Protein AF-A0A373TIQ6-F1 (afdb_monomer_lite)

pLDDT: mean 72.38, std 13.71, range [40.59, 93.0]

Radius of gyration: 28.11 Å; chains: 1; bounding box: 50×37×111 Å

Foldseek 3Di:
DPPPPPPVVVVVVVVVVVVVVVVVVVVVVCCVVPPPPPPPDVLLVQLVVPCVLDDPQKDFPDWDADDDPDQVQGATETEMEGNVQPDDLLSLLVSCVVVVVVSDVVVDDVCQQHKYWYWYDGPPGWTWIWIDRHPQEIETETDPPAQPPAELVRNCVSCVSHQYYYYPLRHHYDQVSVVSHNDDPVQLAEDEDQDPDDPVSVVVSCVVRVNYHYDHPVDVVSVVVDDD

Sequence (228 aa):
MKKNIRKRKKWLIPVCIVVVILIMVSGIIRYNNNKPEKEENPYNVFVRQYSEVYEPDWELDNVEIRSETDKQYAGIIVRFQDKTDTWNLDNMAKISYILAPKIRSYMGEEYQLYSLSFMFKGYAGRAFLVTNYDSNKKMISFTQLDGRGITLPRIIEAFPDMTSINTDGSVVMSFDDLKSIEQLESLQDWWCFRETMPENWKEYIWSIFPDCEIRDLSNYWEIEKVPW

Secondary structure (DSSP, 8-state):
----THHHHHHHHHHHHHHHHHHHHHHHHHHHHTS---PPPHHHHHHHT-GGG--TTEEEEEEEEE--SSTTT-EEEEEEEESS----HHHHHHHHHHHHHHHHHHH-GGGTTSEEEEEEE-GGG-EEEEEESSSS-EEEEEES-TT-S-BHHHHHHH-TT--EEE-SS-SB--HHHHTT-SB-GGGTTEEEESS---HHHHHHHHHH-TT-EEEETTSHHHHTTS--

Structure (mmCIF, N/CA/C/O backbone):
data_AF-A0A373TIQ6-F1
#
_entry.id   AF-A0A373TIQ6-F1
#
loop_
_atom_site.group_PDB
_atom_site.id
_atom_site.type_symbol
_atom_site.label_atom_id
_atom_site.label_alt_id
_atom_site.label_comp_id
_atom_site.label_asym_id
_atom_site.label_entity_id
_atom_site.label_seq_id
_atom_site.pdbx_PDB_ins_code
_atom_site.Cartn_x
_atom_site.Cartn_y
_atom_site.Cartn_z
_atom_site.occupancy
_atom_site.B_iso_or_equiv
_atom_site.auth_seq_id
_atom_site.auth_comp_id
_atom_site.auth_asym_id
_atom_site.auth_atom_id
_atom_site.pdbx_PDB_model_num
ATOM 1 N N . MET A 1 1 ? 4.906 -2.242 88.555 1.00 40.59 1 MET A N 1
ATOM 2 C CA . MET A 1 1 ? 3.979 -2.945 87.630 1.00 40.59 1 MET A CA 1
ATOM 3 C C . MET A 1 1 ? 4.594 -3.039 86.233 1.00 40.59 1 MET A C 1
ATOM 5 O O . MET A 1 1 ? 4.756 -2.015 85.582 1.00 40.59 1 MET A O 1
ATOM 9 N N . LYS A 1 2 ? 4.955 -4.243 85.759 1.00 45.78 2 LYS A N 1
ATOM 10 C CA . LYS A 1 2 ? 5.383 -4.471 84.362 1.00 45.78 2 LYS A CA 1
ATOM 11 C C . LYS A 1 2 ? 4.161 -4.322 83.439 1.00 45.78 2 LYS A C 1
ATOM 13 O O . LYS A 1 2 ? 3.265 -5.160 83.472 1.00 45.78 2 LYS A O 1
ATOM 18 N N . LYS A 1 3 ? 4.093 -3.245 82.644 1.00 52.47 3 LYS A N 1
ATOM 19 C CA . LYS A 1 3 ? 3.008 -3.012 81.669 1.00 52.47 3 LYS A CA 1
ATOM 20 C C . LYS A 1 3 ? 3.012 -4.121 80.605 1.00 52.47 3 LYS A C 1
ATOM 22 O O . LYS A 1 3 ? 4.045 -4.423 80.012 1.00 52.47 3 LYS A O 1
ATOM 27 N N . ASN A 1 4 ? 1.840 -4.704 80.357 1.00 52.19 4 ASN A N 1
ATOM 28 C CA . ASN A 1 4 ? 1.562 -5.812 79.433 1.00 52.19 4 ASN A CA 1
ATOM 29 C C . ASN A 1 4 ? 1.729 -5.412 77.942 1.00 52.19 4 ASN A C 1
ATOM 31 O O . ASN A 1 4 ? 0.788 -5.437 77.152 1.00 52.19 4 ASN A O 1
ATOM 35 N N . ILE A 1 5 ? 2.940 -5.029 77.529 1.00 55.00 5 ILE A N 1
ATOM 36 C CA . ILE A 1 5 ? 3.249 -4.544 76.167 1.00 55.00 5 ILE A CA 1
ATOM 37 C C . ILE A 1 5 ? 3.174 -5.676 75.115 1.00 55.00 5 ILE A C 1
ATOM 39 O O . ILE A 1 5 ? 2.996 -5.421 73.924 1.00 55.00 5 ILE A O 1
ATOM 43 N N . ARG A 1 6 ? 3.224 -6.950 75.533 1.00 53.12 6 ARG A N 1
ATOM 44 C CA . ARG A 1 6 ? 3.270 -8.113 74.625 1.00 53.12 6 ARG A CA 1
ATOM 45 C C . ARG A 1 6 ? 1.974 -8.380 73.842 1.00 53.12 6 ARG A C 1
ATOM 47 O O . ARG A 1 6 ? 2.058 -8.928 72.748 1.00 53.12 6 ARG A O 1
ATOM 54 N N . LYS A 1 7 ? 0.790 -7.998 74.349 1.00 51.66 7 LYS A N 1
ATOM 55 C CA . LYS A 1 7 ? -0.497 -8.271 73.666 1.00 51.66 7 LYS A CA 1
ATOM 56 C C . LYS A 1 7 ? -0.806 -7.294 72.520 1.00 51.66 7 LYS A C 1
ATOM 58 O O . LYS A 1 7 ? -1.386 -7.719 71.528 1.00 51.66 7 LYS A O 1
ATOM 63 N N . ARG A 1 8 ? -0.377 -6.024 72.602 1.00 51.81 8 ARG A N 1
ATOM 64 C CA . ARG A 1 8 ? -0.638 -5.009 71.553 1.00 51.81 8 ARG A CA 1
ATOM 65 C C . ARG A 1 8 ? 0.151 -5.248 70.259 1.00 51.81 8 ARG A C 1
ATOM 67 O O .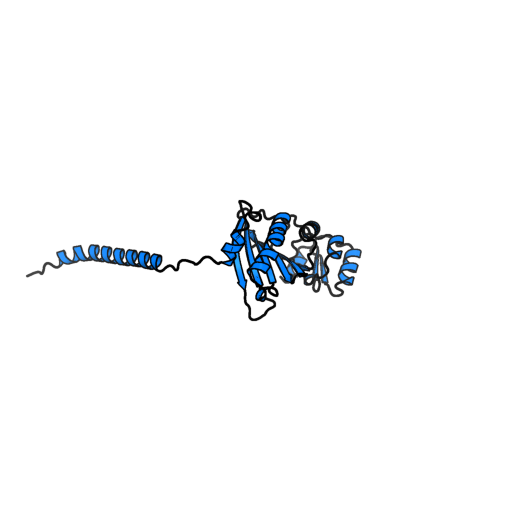 ARG A 1 8 ? -0.391 -5.035 69.183 1.00 51.81 8 ARG A O 1
ATOM 74 N N . LYS A 1 9 ? 1.390 -5.754 70.339 1.00 53.09 9 LYS A N 1
ATOM 75 C CA . LYS A 1 9 ? 2.205 -6.062 69.144 1.00 53.09 9 LYS A CA 1
ATOM 76 C C . LYS A 1 9 ? 1.651 -7.219 68.297 1.00 53.09 9 LYS A C 1
ATOM 78 O O . LYS A 1 9 ? 1.838 -7.201 67.088 1.00 53.09 9 LYS A O 1
ATOM 83 N N . LYS A 1 10 ? 0.945 -8.190 68.900 1.00 56.41 10 LYS A N 1
ATOM 84 C CA . LYS A 1 10 ? 0.390 -9.357 68.179 1.00 56.41 10 LYS A CA 1
ATOM 85 C C . LYS A 1 10 ? -0.710 -8.998 67.174 1.00 56.41 10 LYS A C 1
ATOM 87 O O . LYS A 1 10 ? -0.865 -9.711 66.195 1.00 56.41 10 LYS A O 1
ATOM 92 N N . TRP A 1 11 ? -1.436 -7.904 67.405 1.00 57.09 11 TRP A N 1
ATOM 93 C CA . TRP A 1 11 ? -2.533 -7.462 66.538 1.00 57.09 11 TRP A CA 1
ATOM 94 C C . TRP A 1 11 ? -2.126 -6.370 65.546 1.00 57.09 11 TRP A C 1
ATOM 96 O O . TRP A 1 11 ? -2.810 -6.171 64.552 1.00 57.09 11 TRP A O 1
ATOM 106 N N . LEU A 1 12 ? -0.991 -5.699 65.770 1.00 64.69 12 LEU A N 1
ATOM 107 C CA . LEU A 1 12 ? -0.504 -4.646 64.875 1.00 64.69 12 LEU A CA 1
ATOM 108 C C . LEU A 1 12 ? -0.123 -5.197 63.495 1.00 64.69 12 LEU A C 1
ATOM 110 O O . LEU A 1 12 ? -0.478 -4.615 62.481 1.00 64.69 12 LEU A O 1
ATOM 114 N N . ILE A 1 13 ? 0.556 -6.347 63.470 1.00 69.75 13 ILE A N 1
ATOM 115 C CA . ILE A 1 13 ? 1.003 -7.000 62.233 1.00 69.75 13 ILE A CA 1
ATOM 116 C C . ILE A 1 13 ? -0.190 -7.403 61.342 1.00 69.75 13 ILE A C 1
ATOM 118 O O . ILE A 1 13 ? -0.220 -6.968 60.192 1.00 69.75 13 ILE A O 1
ATOM 122 N N . PRO A 1 14 ? -1.205 -8.152 61.826 1.00 72.69 14 PRO A N 1
ATOM 123 C CA . PRO A 1 14 ? -2.355 -8.503 60.992 1.00 72.69 14 PRO A CA 1
ATOM 124 C C . PRO A 1 14 ? -3.196 -7.286 60.580 1.00 72.69 14 PRO A C 1
ATOM 126 O O . PRO A 1 14 ? -3.676 -7.247 59.453 1.00 72.69 14 PRO A O 1
ATOM 129 N N . VAL A 1 15 ? -3.325 -6.259 61.429 1.00 78.94 15 VAL A N 1
ATOM 130 C CA . VAL A 1 15 ? -4.043 -5.021 61.067 1.00 78.94 15 VAL A CA 1
ATOM 131 C C . VAL A 1 15 ? -3.315 -4.254 59.960 1.00 78.94 15 VAL A C 1
ATOM 133 O O . VAL A 1 15 ? -3.955 -3.816 59.008 1.00 78.94 15 VAL A O 1
ATOM 136 N N . CYS A 1 16 ? -1.986 -4.136 60.024 1.00 78.06 16 CYS A N 1
ATOM 137 C CA . CYS A 1 16 ? -1.203 -3.509 58.958 1.00 78.06 16 CYS A CA 1
ATOM 138 C C . CYS A 1 16 ? -1.337 -4.259 57.625 1.00 78.06 16 CYS A C 1
ATOM 140 O O . CYS A 1 16 ? -1.480 -3.617 56.590 1.00 78.06 16 CYS A O 1
ATOM 142 N N . ILE A 1 17 ? -1.355 -5.596 57.645 1.00 82.06 17 ILE A N 1
ATOM 143 C CA . ILE A 1 17 ? -1.549 -6.407 56.432 1.00 82.06 17 ILE A CA 1
ATOM 144 C C . ILE A 1 17 ? -2.925 -6.132 55.809 1.00 82.06 17 ILE A C 1
ATOM 146 O O . ILE A 1 17 ? -3.014 -5.888 54.609 1.00 82.06 17 ILE A O 1
ATOM 150 N N . VAL A 1 18 ? -3.991 -6.096 56.615 1.00 84.50 18 VAL A N 1
ATOM 151 C CA . VAL A 1 18 ? -5.354 -5.818 56.128 1.00 84.50 18 VAL A CA 1
ATOM 152 C C . VAL A 1 18 ? -5.464 -4.417 55.525 1.00 84.50 18 VAL A C 1
ATOM 154 O O . VAL A 1 18 ? -6.047 -4.253 54.456 1.00 84.50 18 VAL A O 1
ATOM 157 N N . VAL A 1 19 ? -4.870 -3.409 56.168 1.00 82.75 19 VAL A N 1
ATOM 158 C CA . VAL A 1 19 ? -4.874 -2.029 55.656 1.00 82.75 19 VAL A CA 1
ATOM 159 C C . VAL A 1 19 ? -4.134 -1.935 54.321 1.00 82.75 19 VAL A C 1
ATOM 161 O O . VAL A 1 19 ? -4.632 -1.304 53.393 1.00 82.75 19 VAL A O 1
ATOM 164 N N . VAL A 1 20 ? -2.988 -2.605 54.183 1.00 80.94 20 VAL A N 1
ATOM 165 C CA . VAL A 1 20 ? -2.229 -2.633 52.923 1.00 80.94 20 VAL A CA 1
ATOM 166 C C . VAL A 1 20 ? -3.025 -3.313 51.805 1.00 80.94 20 VAL A C 1
ATOM 168 O O . VAL A 1 20 ? -3.068 -2.793 50.690 1.00 80.94 20 VAL A O 1
ATOM 171 N N . ILE A 1 21 ? -3.715 -4.420 52.099 1.00 83.88 21 ILE A N 1
ATOM 172 C CA . ILE A 1 21 ? -4.584 -5.100 51.125 1.00 83.88 21 ILE A CA 1
ATOM 173 C C . ILE A 1 21 ? -5.724 -4.176 50.685 1.00 83.88 21 ILE A C 1
ATOM 175 O O . ILE A 1 21 ? -5.974 -4.048 49.490 1.00 83.88 21 ILE A O 1
ATOM 179 N N . LEU A 1 22 ? -6.379 -3.478 51.616 1.00 84.88 22 LEU A N 1
ATOM 180 C CA . LEU A 1 22 ? -7.456 -2.538 51.287 1.00 84.88 22 LEU A CA 1
ATOM 181 C C . LEU A 1 22 ? -6.968 -1.361 50.429 1.00 84.88 22 LEU A C 1
ATOM 183 O O . LEU A 1 22 ? -7.674 -0.938 49.512 1.00 84.88 22 LEU A O 1
ATOM 187 N N . ILE A 1 23 ? -5.757 -0.851 50.677 1.00 83.88 23 ILE A N 1
ATOM 188 C CA . ILE A 1 23 ? -5.150 0.214 49.862 1.00 83.88 23 ILE A CA 1
ATOM 189 C C . ILE A 1 23 ? -4.840 -0.292 48.447 1.00 83.88 23 ILE A C 1
ATOM 191 O O . ILE A 1 23 ? -5.155 0.392 47.477 1.00 83.88 23 ILE A O 1
ATOM 195 N N . MET A 1 24 ? -4.289 -1.502 48.303 1.00 81.69 24 MET A N 1
ATOM 196 C CA . MET A 1 24 ? -4.042 -2.090 46.981 1.00 81.69 24 MET A CA 1
ATOM 197 C C . MET A 1 24 ? -5.343 -2.348 46.215 1.00 81.69 24 MET A C 1
ATOM 199 O O . MET A 1 24 ? -5.451 -1.972 45.052 1.00 81.69 24 MET A O 1
ATOM 203 N N . VAL A 1 25 ? -6.355 -2.925 46.866 1.00 81.50 25 VAL A N 1
ATOM 204 C CA . VAL A 1 25 ? -7.651 -3.222 46.235 1.00 81.50 25 VAL A CA 1
ATOM 205 C C . VAL A 1 25 ? -8.370 -1.937 45.821 1.00 81.50 25 VAL A C 1
ATOM 207 O O . VAL A 1 25 ? -8.834 -1.837 44.689 1.00 81.50 25 VAL A O 1
ATOM 210 N N . SER A 1 26 ? -8.415 -0.922 46.689 1.00 73.88 26 SER A N 1
ATOM 211 C CA . SER A 1 26 ? -9.005 0.380 46.343 1.00 73.88 26 SER A CA 1
ATOM 212 C C . SER A 1 26 ? -8.222 1.099 45.241 1.00 73.88 26 SER A C 1
ATOM 214 O O . SER A 1 26 ? -8.835 1.705 44.364 1.00 73.88 26 SER A O 1
ATOM 216 N N . GLY A 1 27 ? -6.892 0.973 45.228 1.00 71.12 27 GLY A N 1
ATOM 217 C CA . GLY A 1 27 ? -6.033 1.449 44.146 1.00 71.12 27 GLY A CA 1
ATOM 218 C C . GLY A 1 27 ? -6.352 0.788 42.804 1.00 71.12 27 GLY A C 1
ATOM 219 O O . GLY A 1 27 ? -6.509 1.493 41.812 1.00 71.12 27 GLY A O 1
ATOM 220 N N . ILE A 1 28 ? -6.530 -0.536 42.778 1.00 73.94 28 ILE A N 1
ATOM 221 C CA . ILE A 1 28 ? -6.887 -1.298 41.568 1.00 73.94 28 ILE A CA 1
ATOM 222 C C . ILE A 1 28 ? -8.288 -0.925 41.072 1.00 73.94 28 ILE A C 1
ATOM 224 O O . ILE A 1 28 ? -8.470 -0.673 39.884 1.00 73.94 28 ILE A O 1
ATOM 228 N N . ILE A 1 29 ? -9.274 -0.843 41.970 1.00 74.06 29 ILE A N 1
ATOM 229 C CA . ILE A 1 29 ? -10.647 -0.455 41.611 1.00 74.06 29 ILE A CA 1
ATOM 230 C C . ILE A 1 29 ? -10.661 0.967 41.046 1.00 74.06 29 ILE A C 1
ATOM 232 O O . ILE A 1 29 ? -11.271 1.214 40.011 1.00 74.06 29 ILE A O 1
ATOM 236 N N . ARG A 1 30 ? -9.950 1.901 41.685 1.00 69.75 30 ARG A N 1
ATOM 237 C CA . ARG A 1 30 ? -9.858 3.288 41.220 1.00 69.75 30 ARG A CA 1
ATOM 238 C C . ARG A 1 30 ? -9.105 3.398 39.895 1.00 69.75 30 ARG A C 1
ATOM 240 O O . ARG A 1 30 ? -9.506 4.188 39.053 1.00 69.75 30 ARG A O 1
ATOM 247 N N . TYR A 1 31 ? -8.056 2.602 39.695 1.00 65.31 31 TYR A N 1
ATOM 248 C CA . TYR A 1 31 ? -7.331 2.523 38.426 1.00 65.31 31 TYR A CA 1
ATOM 249 C C . TYR A 1 31 ? -8.223 1.999 37.294 1.00 65.31 31 TYR A C 1
ATOM 251 O O . TYR A 1 31 ? -8.225 2.572 36.211 1.00 65.31 31 TYR A O 1
ATOM 259 N N . ASN A 1 32 ? -9.020 0.961 37.555 1.00 66.56 32 ASN A N 1
ATOM 260 C CA . ASN A 1 32 ? -9.929 0.392 36.562 1.00 66.56 32 ASN A CA 1
ATOM 261 C C . ASN A 1 32 ? -11.122 1.310 36.264 1.00 66.56 32 ASN A C 1
ATOM 263 O O . ASN A 1 32 ? -11.461 1.480 35.100 1.00 66.56 32 ASN A O 1
ATOM 267 N N . ASN A 1 33 ? -11.717 1.940 37.282 1.00 68.12 33 ASN A N 1
ATOM 268 C CA . ASN A 1 33 ? -12.856 2.849 37.106 1.00 68.12 33 ASN A CA 1
ATOM 269 C C . ASN A 1 33 ? -12.463 4.194 36.479 1.00 68.12 33 ASN A C 1
ATOM 271 O O . ASN A 1 33 ? -13.293 4.830 35.843 1.00 68.12 33 ASN A O 1
ATOM 275 N N . ASN A 1 34 ? -11.213 4.632 36.659 1.00 63.47 34 ASN A N 1
ATOM 276 C CA . ASN A 1 34 ? -10.687 5.846 36.030 1.00 63.47 34 ASN A CA 1
ATOM 277 C C . ASN A 1 34 ? -9.946 5.556 34.723 1.00 63.47 34 ASN A C 1
ATOM 279 O O . ASN A 1 34 ? -9.312 6.458 34.172 1.00 63.47 34 ASN A O 1
ATOM 283 N N . LYS A 1 35 ? -9.972 4.310 34.241 1.00 52.72 35 LYS A N 1
ATOM 284 C CA . LYS A 1 35 ? -9.461 4.001 32.916 1.00 52.72 35 LYS A CA 1
ATOM 285 C C . LYS A 1 35 ? -10.434 4.663 31.939 1.00 52.72 35 LYS A C 1
ATOM 287 O O . LYS A 1 35 ? -11.603 4.284 31.954 1.00 52.72 35 LYS A O 1
ATOM 292 N N . PRO A 1 36 ? -10.011 5.672 31.158 1.00 55.34 36 PRO A N 1
ATOM 293 C CA . PRO A 1 36 ? -10.910 6.274 30.188 1.00 55.34 36 PRO A CA 1
ATOM 294 C C . PRO A 1 36 ? -11.416 5.153 29.280 1.00 55.34 36 PRO A C 1
ATOM 296 O O . PRO A 1 36 ? -10.609 4.358 28.781 1.00 55.34 36 PRO A O 1
ATOM 299 N N . GLU A 1 37 ? -12.737 5.051 29.119 1.00 59.28 37 GLU A N 1
ATOM 300 C CA . GLU A 1 37 ? -13.304 4.271 28.025 1.00 59.28 37 GLU A CA 1
ATOM 301 C C . GLU A 1 37 ? -12.639 4.810 26.760 1.00 59.28 37 GLU A C 1
ATOM 303 O O . GLU A 1 37 ? -12.730 6.001 26.460 1.00 59.28 37 GLU A O 1
ATOM 308 N N . LYS A 1 38 ? -11.835 3.975 26.095 1.00 58.88 38 LYS A N 1
ATOM 309 C CA . LYS A 1 38 ? -11.223 4.374 24.833 1.00 58.88 38 LYS A CA 1
ATOM 310 C C . LYS A 1 38 ? -12.366 4.483 23.841 1.00 58.88 38 LYS A C 1
ATOM 312 O O . LYS A 1 38 ? -12.820 3.461 23.336 1.00 58.88 38 LYS A O 1
ATOM 317 N N . GLU A 1 39 ? -12.830 5.707 23.621 1.00 68.25 39 GLU A N 1
ATOM 318 C CA . GLU A 1 39 ? -13.740 6.023 22.534 1.00 68.25 39 GLU A CA 1
ATOM 319 C C . GLU A 1 39 ? -13.108 5.474 21.254 1.00 68.25 39 GLU A C 1
ATOM 321 O O . GLU A 1 39 ? -11.940 5.742 20.943 1.00 68.25 39 GLU A O 1
ATOM 326 N N . GLU A 1 40 ? -13.822 4.557 20.607 1.00 78.19 40 GLU A N 1
ATOM 327 C CA . GLU A 1 40 ? -13.297 3.867 19.442 1.00 78.19 40 GLU A CA 1
ATOM 328 C C . GLU A 1 40 ? -13.097 4.892 18.329 1.00 78.19 40 GLU A C 1
ATOM 330 O O . GLU A 1 40 ? -13.973 5.710 18.057 1.00 78.19 40 GLU A O 1
ATOM 335 N N . ASN A 1 41 ? -11.925 4.862 17.695 1.00 84.44 41 ASN A N 1
ATOM 336 C CA . ASN A 1 41 ? -11.603 5.774 16.609 1.00 84.44 41 ASN A CA 1
ATOM 337 C C . ASN A 1 41 ? -12.698 5.686 15.519 1.00 84.44 41 ASN A C 1
ATOM 339 O O . ASN A 1 41 ?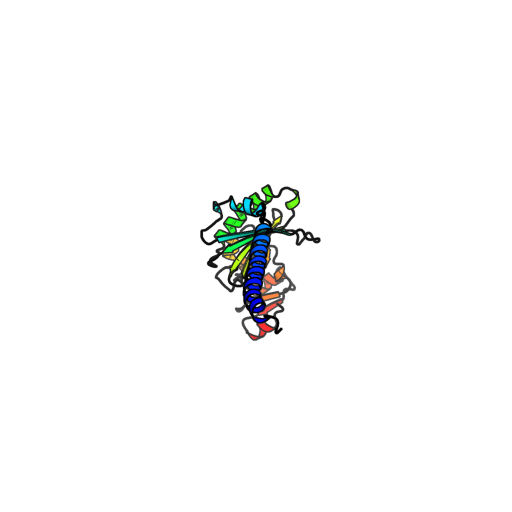 -12.853 4.614 14.923 1.00 84.44 41 ASN A O 1
ATOM 343 N N . PRO A 1 42 ? -13.439 6.774 15.224 1.00 87.12 42 PRO A N 1
ATOM 344 C CA . PRO A 1 42 ? -14.576 6.735 14.303 1.00 87.12 42 PRO A CA 1
ATOM 345 C C . PRO A 1 42 ? -14.171 6.300 12.889 1.00 87.12 42 PRO A C 1
ATOM 347 O O . PRO A 1 42 ? -14.951 5.656 12.189 1.00 87.12 42 PRO A O 1
ATOM 350 N N . TYR A 1 43 ? -12.925 6.559 12.489 1.00 89.12 43 TYR A N 1
ATOM 351 C CA . TYR A 1 43 ? -12.384 6.102 11.213 1.00 89.12 43 TYR A CA 1
ATOM 352 C C . TYR A 1 43 ? -12.169 4.584 11.185 1.00 89.12 43 TYR A C 1
ATOM 354 O O . TYR A 1 43 ? -12.413 3.949 10.158 1.00 89.12 43 TYR A O 1
ATOM 362 N N . ASN A 1 44 ? -11.787 3.979 12.316 1.00 89.56 44 ASN A N 1
ATOM 363 C CA . ASN A 1 44 ? -11.706 2.521 12.435 1.00 89.56 44 ASN A CA 1
ATOM 364 C C . ASN A 1 44 ? -13.099 1.904 12.322 1.00 89.56 44 ASN A C 1
ATOM 366 O O . ASN A 1 44 ? -13.272 0.928 11.594 1.00 89.56 44 ASN A O 1
ATOM 370 N N . VAL A 1 45 ? -14.086 2.496 13.002 1.00 88.69 45 VAL A N 1
ATOM 371 C CA . VAL A 1 45 ? -15.486 2.056 12.936 1.00 88.69 45 VAL A CA 1
ATOM 372 C C . VAL A 1 45 ? -15.993 2.109 11.498 1.00 88.69 45 VAL A C 1
ATOM 374 O O . VAL A 1 45 ? -16.567 1.132 11.027 1.00 88.69 45 VAL A O 1
ATOM 377 N N . PHE A 1 46 ? -15.739 3.205 10.778 1.00 91.81 46 PHE A N 1
ATOM 378 C CA . PHE A 1 46 ? -16.140 3.355 9.380 1.00 91.81 46 PHE A CA 1
ATOM 379 C C . PHE A 1 46 ? -15.513 2.290 8.471 1.00 91.81 46 PHE A C 1
ATOM 381 O O . PHE A 1 46 ? -16.228 1.616 7.733 1.00 91.81 46 PHE A O 1
ATOM 388 N N . VAL A 1 47 ? -14.192 2.089 8.534 1.00 89.50 47 VAL A N 1
ATOM 389 C CA . VAL A 1 47 ? -13.514 1.113 7.662 1.00 89.50 47 VAL A CA 1
ATOM 390 C C . VAL A 1 47 ? -13.974 -0.323 7.952 1.00 89.50 47 VAL A C 1
ATOM 392 O O . VAL A 1 47 ? -14.171 -1.098 7.016 1.00 89.50 47 VAL A O 1
ATOM 395 N N . ARG A 1 48 ? -14.251 -0.659 9.220 1.00 88.69 48 ARG A N 1
ATOM 396 C CA . ARG A 1 48 ? -14.755 -1.982 9.641 1.00 88.69 48 ARG A CA 1
ATOM 397 C C . ARG A 1 48 ? -16.128 -2.347 9.077 1.00 88.69 48 ARG A C 1
ATOM 399 O O . ARG A 1 48 ? -16.471 -3.525 9.065 1.00 88.69 48 ARG A O 1
ATOM 406 N N . GLN A 1 49 ? -16.906 -1.381 8.585 1.00 88.50 49 GLN A N 1
ATOM 407 C CA . GLN A 1 49 ? -18.216 -1.653 7.980 1.00 88.50 49 GLN A CA 1
ATOM 408 C C . GLN A 1 49 ? -18.109 -2.415 6.650 1.00 88.50 49 GLN A C 1
ATOM 410 O O . GLN A 1 49 ? -19.071 -3.057 6.231 1.00 88.50 49 GLN A O 1
ATOM 415 N N . TYR A 1 50 ? -16.950 -2.382 5.988 1.00 87.25 50 TYR A N 1
ATOM 416 C CA . TYR A 1 50 ? -16.752 -2.992 4.675 1.00 87.25 50 TYR A CA 1
ATOM 417 C C . TYR A 1 50 ? -16.252 -4.434 4.786 1.00 87.25 50 TYR A C 1
ATOM 419 O O . TYR A 1 50 ? -15.108 -4.733 4.465 1.00 87.25 50 TYR A O 1
ATOM 427 N N . SER A 1 51 ? -17.123 -5.352 5.213 1.00 76.06 51 SER A N 1
ATOM 428 C CA . SER A 1 51 ? -16.790 -6.778 5.395 1.00 76.06 51 SER A CA 1
ATOM 429 C C . SER A 1 51 ? -16.190 -7.454 4.151 1.00 76.06 51 SER A C 1
ATOM 431 O O . SER A 1 51 ? -15.390 -8.371 4.284 1.00 76.06 51 SER A O 1
ATOM 433 N N . GLU A 1 52 ? -16.512 -6.968 2.948 1.00 78.81 52 GLU A N 1
ATOM 434 C CA . GLU A 1 52 ? -16.008 -7.466 1.657 1.00 78.81 52 GLU A CA 1
ATOM 435 C C . GLU A 1 52 ? -14.481 -7.375 1.473 1.00 78.81 52 GLU A C 1
ATOM 437 O O . GLU A 1 52 ? -13.930 -8.015 0.567 1.00 78.81 52 GLU A O 1
ATOM 442 N N . VAL A 1 53 ? -13.810 -6.574 2.309 1.00 79.19 53 VAL A N 1
ATOM 443 C CA . VAL A 1 53 ? -12.354 -6.386 2.286 1.00 79.19 53 VAL A CA 1
ATOM 444 C C . VAL A 1 53 ? -11.608 -7.234 3.322 1.00 79.19 53 VAL A C 1
ATOM 446 O O . VAL A 1 53 ? -10.380 -7.244 3.306 1.00 79.19 53 VAL A O 1
ATOM 449 N N . TYR A 1 54 ? -12.314 -7.936 4.214 1.00 74.06 54 TYR A N 1
ATOM 450 C CA . TYR A 1 54 ? -11.701 -8.703 5.300 1.00 74.06 54 TYR A CA 1
ATOM 451 C C . TYR A 1 54 ? -11.639 -10.195 4.972 1.00 74.06 54 TYR A C 1
ATOM 453 O O . TYR A 1 54 ? -12.665 -10.829 4.736 1.00 74.06 54 TYR A O 1
ATOM 461 N N . GLU A 1 55 ? -10.432 -10.753 5.028 1.00 72.06 55 GLU A N 1
ATOM 462 C CA . GLU A 1 55 ? -10.202 -12.198 5.104 1.00 72.06 55 GLU A CA 1
ATOM 463 C C . GLU A 1 55 ? -10.058 -12.634 6.578 1.00 72.06 55 GLU A C 1
ATOM 465 O O . GLU A 1 55 ? -9.728 -11.799 7.427 1.00 72.06 55 GLU A O 1
ATOM 470 N N . PRO A 1 56 ? -10.286 -13.921 6.913 1.00 71.12 56 PRO A N 1
ATOM 471 C CA . PRO A 1 56 ? -10.314 -14.406 8.299 1.00 71.12 56 PRO A CA 1
ATOM 472 C C . PRO A 1 56 ? -9.071 -14.083 9.141 1.00 71.12 56 PRO A C 1
ATOM 474 O O . PRO A 1 56 ? -9.188 -13.874 10.349 1.00 71.12 56 PRO A O 1
ATOM 477 N N . ASP A 1 57 ? -7.897 -14.028 8.512 1.00 75.88 57 ASP A N 1
ATOM 478 C CA . ASP A 1 57 ? -6.608 -13.868 9.197 1.00 75.88 57 ASP A CA 1
ATOM 479 C C . ASP A 1 57 ? -6.127 -12.410 9.275 1.00 75.88 57 ASP A C 1
ATOM 481 O O . ASP A 1 57 ? -5.057 -12.124 9.826 1.00 75.88 57 ASP A O 1
ATOM 485 N N . TRP A 1 58 ? -6.922 -11.464 8.766 1.00 79.69 58 TRP A N 1
ATOM 486 C CA . TRP A 1 58 ? -6.555 -10.052 8.716 1.00 79.69 58 TRP A CA 1
ATOM 487 C C . TRP A 1 58 ? -7.293 -9.207 9.737 1.00 79.69 58 TRP A C 1
ATOM 489 O O . TRP A 1 58 ? -8.458 -9.426 10.068 1.00 79.69 58 TRP A O 1
ATOM 499 N N . GLU A 1 59 ? -6.615 -8.159 10.190 1.00 85.50 59 GLU A N 1
ATOM 500 C CA . GLU A 1 59 ? -7.156 -7.220 11.158 1.00 85.50 59 GLU A CA 1
ATOM 501 C C . GLU A 1 59 ? -6.844 -5.777 10.757 1.00 85.50 59 GLU A C 1
ATOM 503 O O . GLU A 1 59 ? -5.716 -5.438 10.389 1.00 85.50 59 GLU A O 1
ATOM 508 N N . LEU A 1 60 ? -7.856 -4.906 10.852 1.00 88.38 60 LEU A N 1
ATOM 509 C CA . LEU A 1 60 ? -7.636 -3.463 10.826 1.00 88.38 60 LEU A CA 1
ATOM 510 C C . LEU A 1 60 ? -7.074 -3.034 12.183 1.00 88.38 60 LEU A C 1
ATOM 512 O O . LEU A 1 60 ? -7.809 -2.995 13.175 1.00 88.38 60 LEU A O 1
ATOM 516 N N . ASP A 1 61 ? -5.795 -2.672 12.177 1.00 87.44 61 ASP A N 1
ATOM 517 C CA . ASP A 1 61 ? -5.049 -2.184 13.336 1.00 87.44 61 ASP A CA 1
ATOM 518 C C . ASP A 1 61 ? -5.477 -0.750 13.675 1.00 87.44 61 ASP A C 1
ATOM 520 O O . ASP A 1 61 ? -6.004 -0.481 14.756 1.00 87.44 61 ASP A O 1
ATOM 524 N N . ASN A 1 62 ? -5.321 0.181 12.725 1.00 88.19 62 ASN A N 1
ATOM 525 C CA . ASN A 1 62 ? -5.681 1.581 12.945 1.00 88.19 62 ASN A CA 1
ATOM 526 C C . ASN A 1 62 ? -5.829 2.393 11.650 1.00 88.19 62 ASN A C 1
ATOM 528 O O . ASN A 1 62 ? -5.114 2.156 10.680 1.00 88.19 62 ASN A O 1
ATOM 532 N N . VAL A 1 63 ? -6.673 3.422 11.686 1.00 89.19 63 VAL A N 1
ATOM 533 C CA . VAL A 1 63 ? -6.764 4.511 10.713 1.00 89.19 63 VAL A CA 1
ATOM 534 C C . VAL A 1 63 ? -6.301 5.796 11.393 1.00 89.19 63 VAL A C 1
ATOM 536 O O . VAL A 1 63 ? -6.936 6.296 12.315 1.00 89.19 63 VAL A O 1
ATOM 539 N N . GLU A 1 64 ? -5.167 6.328 10.969 1.00 87.81 64 GLU A N 1
ATOM 540 C CA . GLU A 1 64 ? -4.514 7.481 11.588 1.00 87.81 64 GLU A CA 1
ATOM 541 C C . GLU A 1 64 ? -4.538 8.670 10.630 1.00 87.81 64 GLU A C 1
ATOM 543 O O . GLU A 1 64 ? -4.176 8.519 9.467 1.00 87.81 64 GLU A O 1
ATOM 548 N N . ILE A 1 65 ? -4.914 9.853 11.116 1.00 85.38 65 ILE A N 1
ATOM 549 C CA . ILE A 1 65 ? -4.682 11.108 10.397 1.00 85.38 65 ILE A CA 1
ATOM 550 C C . ILE A 1 65 ? -3.422 11.729 10.982 1.00 85.38 65 ILE A C 1
ATOM 552 O O . ILE A 1 65 ? -3.387 12.103 12.154 1.00 85.38 65 ILE A O 1
ATOM 556 N N . ARG A 1 66 ? -2.383 11.837 10.162 1.00 77.88 66 ARG A N 1
ATOM 557 C CA . ARG A 1 66 ? -1.166 12.571 10.485 1.00 77.88 66 ARG A CA 1
ATOM 558 C C . ARG A 1 66 ? -1.288 13.962 9.903 1.00 77.88 66 ARG A C 1
ATOM 560 O O . ARG A 1 66 ? -1.127 14.153 8.705 1.00 77.88 66 ARG A O 1
ATOM 567 N N . SER A 1 67 ? -1.619 14.925 10.751 1.00 63.66 67 SER A N 1
ATOM 568 C CA . SER A 1 67 ? -1.478 16.339 10.425 1.00 63.66 67 SER A CA 1
ATOM 569 C C . SER A 1 67 ? -0.066 16.770 10.818 1.00 63.66 67 SER A C 1
ATOM 571 O O . SER A 1 67 ? 0.209 16.954 12.005 1.00 63.66 67 SER A O 1
ATOM 573 N N . GLU A 1 68 ? 0.836 16.899 9.850 1.00 60.44 68 GLU A N 1
ATOM 574 C CA . GLU A 1 68 ? 2.153 17.497 10.083 1.00 60.44 68 GLU A CA 1
ATOM 575 C C . GLU A 1 68 ? 2.183 18.961 9.630 1.00 60.44 68 GLU A C 1
ATOM 577 O O . GLU A 1 68 ? 1.401 19.390 8.781 1.00 60.44 68 GLU A O 1
ATOM 582 N N . THR A 1 69 ? 3.100 19.743 10.207 1.00 47.72 69 THR A N 1
ATOM 583 C CA . THR A 1 69 ? 3.406 21.118 9.769 1.00 47.72 69 THR A CA 1
ATOM 584 C C . THR A 1 69 ? 3.879 21.182 8.319 1.00 47.72 69 THR A C 1
ATOM 586 O O . THR A 1 69 ? 3.754 22.227 7.683 1.00 47.72 69 THR A O 1
ATOM 589 N N . ASP A 1 70 ? 4.394 20.071 7.797 1.00 47.09 70 ASP A N 1
ATOM 590 C CA . ASP A 1 70 ? 4.777 19.909 6.405 1.00 47.09 70 ASP A CA 1
ATOM 591 C C . ASP A 1 70 ? 3.736 19.044 5.676 1.00 47.09 70 ASP A C 1
ATOM 593 O O . ASP A 1 70 ? 3.542 17.862 5.972 1.00 47.09 70 ASP A O 1
ATOM 597 N N . LYS A 1 71 ? 3.031 19.659 4.720 1.00 49.28 71 LYS A N 1
ATOM 598 C CA . LYS A 1 71 ? 1.916 19.033 3.996 1.00 49.28 71 LYS A CA 1
ATOM 599 C C . LYS A 1 71 ? 2.343 17.807 3.187 1.00 49.28 71 LYS A C 1
ATOM 601 O O . LYS A 1 71 ? 1.487 16.973 2.919 1.00 49.28 71 LYS A O 1
ATOM 606 N N . GLN A 1 72 ? 3.626 17.671 2.833 1.00 44.81 72 GLN A N 1
ATOM 607 C CA . GLN A 1 72 ? 4.116 16.492 2.106 1.00 44.81 72 GLN A CA 1
ATOM 608 C C . GLN A 1 72 ? 4.102 15.212 2.961 1.00 44.81 72 GLN A C 1
ATOM 610 O O . GLN A 1 72 ? 4.024 14.114 2.416 1.00 44.81 72 GLN A O 1
ATOM 615 N N . TYR A 1 73 ? 4.114 15.353 4.293 1.00 52.50 73 TYR A N 1
ATOM 616 C CA . TYR A 1 73 ? 4.005 14.248 5.256 1.00 52.50 73 TYR A CA 1
ATOM 617 C C . TYR A 1 73 ? 2.617 14.156 5.900 1.00 52.50 73 TYR A C 1
ATOM 619 O O . TYR A 1 73 ? 2.344 13.228 6.666 1.00 52.50 73 TYR A O 1
ATOM 627 N N . ALA A 1 74 ? 1.720 15.095 5.576 1.00 71.38 74 ALA A N 1
ATOM 628 C CA . ALA A 1 74 ? 0.337 15.022 6.004 1.00 71.38 74 ALA A CA 1
ATOM 629 C C . ALA A 1 74 ? -0.392 13.910 5.235 1.00 71.38 74 ALA A C 1
ATOM 631 O O . ALA A 1 74 ? -0.373 13.842 4.000 1.00 71.38 74 ALA A O 1
ATOM 632 N N . GLY A 1 75 ? -1.032 13.007 5.971 1.00 85.38 75 GLY A N 1
ATOM 633 C CA . GLY A 1 75 ? -1.573 11.803 5.364 1.00 85.38 75 GLY A CA 1
ATOM 634 C C . GLY A 1 75 ? -2.532 11.033 6.246 1.00 85.38 75 GLY A C 1
ATOM 635 O O . GLY A 1 75 ? -2.483 11.083 7.474 1.00 85.38 75 GLY A O 1
ATOM 636 N N . ILE A 1 76 ? -3.411 10.295 5.591 1.00 89.00 76 ILE A N 1
ATOM 637 C CA . ILE A 1 76 ? -4.268 9.289 6.192 1.00 89.00 76 ILE A CA 1
ATOM 638 C C . ILE A 1 76 ? -3.548 7.953 6.035 1.00 89.00 76 ILE A C 1
ATOM 640 O O . ILE A 1 76 ? -3.232 7.545 4.920 1.00 89.00 76 ILE A O 1
ATOM 644 N N . ILE A 1 77 ? -3.305 7.251 7.138 1.00 90.38 77 ILE A N 1
ATOM 645 C CA . ILE A 1 77 ? -2.681 5.928 7.131 1.00 90.38 77 ILE A CA 1
ATOM 646 C C . ILE A 1 77 ? -3.693 4.899 7.611 1.00 90.38 77 ILE A C 1
ATOM 648 O O . ILE A 1 77 ? -4.106 4.919 8.767 1.00 90.38 77 ILE A O 1
ATOM 652 N N . VAL A 1 78 ? -4.037 3.959 6.740 1.00 92.62 78 VAL A N 1
ATOM 653 C CA . VAL A 1 78 ? -4.867 2.794 7.045 1.00 92.62 78 VAL A CA 1
ATOM 654 C C . VAL A 1 78 ? -3.941 1.599 7.235 1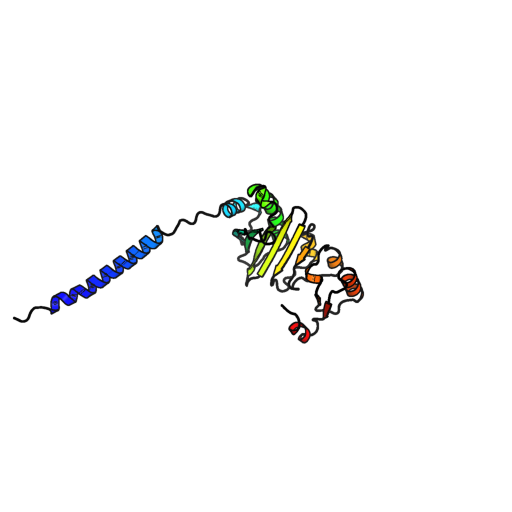.00 92.62 78 VAL A C 1
ATOM 656 O O . VAL A 1 78 ? -3.280 1.168 6.293 1.00 92.62 78 VAL A O 1
ATOM 659 N N . ARG A 1 79 ? -3.855 1.070 8.455 1.00 91.12 79 ARG A N 1
ATOM 660 C CA . ARG A 1 79 ? -2.964 -0.041 8.803 1.00 91.12 79 ARG A CA 1
ATOM 661 C C . ARG A 1 79 ? -3.725 -1.349 8.920 1.00 91.12 79 ARG A C 1
ATOM 663 O O . ARG A 1 79 ? -4.634 -1.468 9.740 1.00 91.12 79 ARG A O 1
ATOM 670 N N . PHE A 1 80 ? -3.270 -2.338 8.165 1.00 90.62 80 PHE A N 1
ATOM 671 C CA . PHE A 1 80 ? -3.696 -3.724 8.269 1.00 90.62 80 PHE A CA 1
ATOM 672 C C . PHE A 1 80 ? -2.562 -4.590 8.807 1.00 90.62 80 PHE A C 1
ATOM 674 O O . PHE A 1 80 ? -1.388 -4.350 8.516 1.00 90.62 80 PHE A O 1
ATOM 681 N N . GLN A 1 81 ? -2.925 -5.612 9.574 1.00 87.62 81 GLN A N 1
ATOM 682 C CA . GLN A 1 81 ? -2.022 -6.665 10.023 1.00 87.62 81 GLN A CA 1
ATOM 683 C C . GLN A 1 81 ? -2.560 -8.018 9.569 1.00 87.62 81 GLN A C 1
ATOM 685 O O . GLN A 1 81 ? -3.759 -8.275 9.677 1.00 87.62 81 GLN A O 1
ATOM 690 N N . ASP A 1 82 ? -1.665 -8.870 9.078 1.00 79.69 82 ASP A N 1
ATOM 691 C CA . ASP A 1 82 ? -1.957 -10.273 8.799 1.00 79.69 82 ASP A CA 1
ATOM 692 C C . ASP A 1 82 ? -1.279 -11.138 9.865 1.00 79.69 82 ASP A C 1
ATOM 694 O O . ASP A 1 82 ? -0.061 -11.070 10.058 1.00 79.69 82 ASP A O 1
ATOM 698 N N . LYS A 1 83 ? -2.074 -11.946 10.570 1.00 71.88 83 LYS A N 1
ATOM 699 C CA . LYS A 1 83 ? -1.601 -12.814 11.657 1.00 71.88 83 LYS A CA 1
ATOM 700 C C . LYS A 1 83 ? -0.777 -13.996 11.148 1.00 71.88 83 LYS A C 1
ATOM 702 O O . LYS A 1 83 ? -0.020 -14.571 11.930 1.00 71.88 83 LYS A O 1
ATOM 707 N N . THR A 1 84 ? -0.900 -14.342 9.868 1.00 74.56 84 THR A N 1
ATOM 708 C CA . THR A 1 84 ? -0.204 -15.469 9.235 1.00 74.56 84 THR A CA 1
ATOM 709 C C . THR A 1 84 ? 0.889 -15.039 8.258 1.00 74.56 84 THR A C 1
ATOM 711 O O . THR A 1 84 ? 1.601 -15.900 7.747 1.00 74.56 84 THR A O 1
ATOM 714 N N . ASP A 1 85 ? 1.089 -13.731 8.047 1.00 71.62 85 ASP A N 1
ATOM 715 C CA . ASP A 1 85 ? 2.121 -13.176 7.151 1.00 71.62 85 ASP A CA 1
ATOM 716 C C . ASP A 1 85 ? 2.009 -13.708 5.700 1.00 71.62 85 ASP A C 1
ATOM 718 O O . ASP A 1 85 ? 3.002 -13.974 5.020 1.00 71.62 85 ASP A O 1
ATOM 722 N N . THR A 1 86 ? 0.768 -13.883 5.244 1.00 75.06 86 THR A N 1
ATOM 723 C CA . THR A 1 86 ? 0.320 -14.483 3.971 1.00 75.06 86 THR A CA 1
ATOM 724 C C . THR A 1 86 ? -0.212 -13.474 2.951 1.00 75.06 86 THR A C 1
ATOM 726 O O . THR A 1 86 ? -0.747 -13.851 1.908 1.00 75.06 86 THR A O 1
ATOM 729 N N . TRP A 1 87 ? -0.053 -12.190 3.245 1.00 81.50 87 TRP A N 1
ATOM 730 C CA . TRP A 1 87 ? -0.252 -11.063 2.348 1.00 81.50 87 TRP A CA 1
ATOM 731 C C . TRP A 1 87 ? 0.076 -11.376 0.875 1.00 81.50 87 TRP A C 1
ATOM 733 O O . TRP A 1 87 ? 1.207 -11.723 0.533 1.00 81.50 87 TRP A O 1
ATOM 743 N N . ASN A 1 88 ? -0.914 -11.206 -0.007 1.00 82.62 88 ASN A N 1
ATOM 744 C CA . ASN A 1 88 ? -0.742 -11.298 -1.457 1.00 82.62 88 ASN A CA 1
ATOM 745 C C . ASN A 1 88 ? -1.200 -10.005 -2.151 1.00 82.62 88 ASN A C 1
ATOM 747 O O . ASN A 1 88 ? -2.013 -9.254 -1.609 1.00 82.62 88 ASN A O 1
ATOM 751 N N . LEU A 1 89 ? -0.650 -9.751 -3.341 1.00 84.06 89 LEU A N 1
ATOM 752 C CA . LEU A 1 89 ? -0.854 -8.502 -4.081 1.00 84.06 89 LEU A CA 1
ATOM 753 C C . LEU A 1 89 ? -2.314 -8.270 -4.471 1.00 84.06 89 LEU A C 1
ATOM 755 O O . LEU A 1 89 ? -2.806 -7.163 -4.282 1.00 84.06 89 LEU A O 1
ATOM 759 N N . ASP A 1 90 ? -3.011 -9.299 -4.952 1.00 86.56 90 ASP A N 1
ATOM 760 C CA . ASP A 1 90 ? -4.398 -9.182 -5.424 1.00 86.56 90 ASP A CA 1
ATOM 761 C C . ASP A 1 90 ? -5.325 -8.710 -4.303 1.00 86.56 90 ASP A C 1
ATOM 763 O O . ASP A 1 90 ? -6.184 -7.848 -4.482 1.00 86.56 90 ASP A O 1
ATOM 767 N N . ASN A 1 91 ? -5.095 -9.235 -3.105 1.00 86.81 91 ASN A N 1
ATOM 768 C CA . ASN A 1 91 ? -5.828 -8.875 -1.912 1.00 86.81 91 ASN A CA 1
ATOM 769 C C . ASN A 1 91 ? -5.522 -7.450 -1.444 1.00 86.81 91 ASN A C 1
ATOM 771 O O . ASN A 1 91 ? -6.447 -6.686 -1.163 1.00 86.81 91 ASN A O 1
ATOM 775 N N . MET A 1 92 ? -4.245 -7.061 -1.404 1.00 88.38 92 MET A N 1
ATOM 776 C CA . MET A 1 92 ? -3.857 -5.683 -1.083 1.00 88.38 92 MET A CA 1
ATOM 777 C C . MET A 1 92 ? -4.447 -4.686 -2.081 1.00 88.38 92 MET A C 1
ATOM 779 O O . MET A 1 92 ? -4.990 -3.651 -1.685 1.00 88.38 92 MET A O 1
ATOM 783 N N . ALA A 1 93 ? -4.381 -5.017 -3.371 1.00 89.81 93 ALA A N 1
ATOM 784 C CA . ALA A 1 93 ? -4.961 -4.232 -4.445 1.00 89.81 93 ALA A CA 1
ATOM 785 C C . ALA A 1 93 ? -6.470 -4.096 -4.245 1.00 89.81 93 ALA A C 1
ATOM 787 O O . ALA A 1 93 ? -6.958 -2.974 -4.108 1.00 89.81 93 ALA A O 1
ATOM 788 N N . LYS A 1 94 ? -7.195 -5.212 -4.103 1.00 90.75 94 LYS A N 1
ATOM 789 C CA . LYS A 1 94 ? -8.641 -5.231 -3.835 1.00 90.75 94 LYS A CA 1
ATOM 790 C C . LYS A 1 94 ? -9.014 -4.334 -2.651 1.00 90.75 94 LYS A C 1
ATOM 792 O O . LYS A 1 94 ? -9.908 -3.501 -2.788 1.00 90.75 94 LYS A O 1
ATOM 797 N N . ILE A 1 95 ? -8.324 -4.463 -1.514 1.00 91.25 95 ILE A N 1
ATOM 798 C CA . ILE A 1 95 ? -8.563 -3.622 -0.330 1.00 91.25 95 ILE A CA 1
ATOM 799 C C . ILE A 1 95 ? -8.381 -2.146 -0.680 1.00 91.25 95 ILE A C 1
ATOM 801 O O . ILE A 1 95 ? -9.271 -1.335 -0.422 1.00 91.25 95 ILE A O 1
ATOM 805 N N . SER A 1 96 ? -7.233 -1.796 -1.263 1.00 91.56 96 SER A N 1
ATOM 806 C CA . SER A 1 96 ? -6.889 -0.404 -1.548 1.00 91.56 96 SER A CA 1
ATOM 807 C C . SER A 1 96 ? -7.871 0.244 -2.530 1.00 91.56 96 SER A C 1
ATOM 809 O O . SER A 1 96 ? -8.354 1.341 -2.257 1.00 91.56 96 SER A O 1
ATOM 811 N N . TYR A 1 97 ? -8.260 -0.448 -3.607 1.00 91.69 97 TYR A N 1
ATOM 812 C CA . TYR A 1 97 ? -9.218 0.063 -4.591 1.00 91.69 97 TYR A CA 1
ATOM 813 C C . TYR A 1 97 ? -10.626 0.223 -4.030 1.00 91.69 97 TYR A C 1
ATOM 815 O O . TYR A 1 97 ? -11.310 1.187 -4.367 1.00 91.69 97 TYR A O 1
ATOM 823 N N . ILE A 1 98 ? -11.070 -0.696 -3.171 1.00 92.12 98 ILE A N 1
ATOM 824 C CA . ILE A 1 98 ? -12.399 -0.605 -2.562 1.00 92.12 98 ILE A CA 1
ATOM 825 C C . ILE A 1 98 ? -12.435 0.528 -1.536 1.00 92.12 98 ILE A C 1
ATOM 827 O O . ILE A 1 98 ? -13.371 1.329 -1.525 1.00 92.12 98 ILE A O 1
ATOM 831 N N . LEU A 1 99 ? -11.437 0.598 -0.653 1.00 93.00 99 LEU A N 1
ATOM 832 C CA . LEU A 1 99 ? -11.465 1.514 0.483 1.00 93.00 99 LEU A CA 1
ATOM 833 C C . LEU A 1 99 ? -11.059 2.939 0.125 1.00 93.00 99 LEU A C 1
ATOM 835 O O . LEU A 1 99 ? -11.605 3.863 0.725 1.00 93.00 99 LEU A O 1
ATOM 839 N N . ALA A 1 100 ? -10.145 3.148 -0.827 1.00 91.81 100 ALA A N 1
ATOM 840 C CA . ALA A 1 100 ? -9.660 4.484 -1.171 1.00 91.81 100 ALA A CA 1
ATOM 841 C C . ALA A 1 100 ? -10.790 5.491 -1.464 1.00 91.81 100 ALA A C 1
ATOM 843 O O . ALA A 1 100 ? -10.873 6.497 -0.751 1.00 91.81 100 ALA A O 1
ATOM 844 N N . PRO A 1 101 ? -11.710 5.242 -2.419 1.00 90.38 101 PRO A N 1
ATOM 845 C CA . PRO A 1 101 ? -12.786 6.188 -2.714 1.00 90.38 101 PRO A CA 1
ATOM 846 C C . PRO A 1 101 ? -13.759 6.356 -1.539 1.00 90.38 101 PRO A C 1
ATOM 848 O O . PRO A 1 101 ? -14.243 7.459 -1.288 1.00 90.38 101 PRO A O 1
ATOM 851 N N . LYS A 1 102 ? -14.016 5.290 -0.773 1.00 92.94 102 LYS A N 1
ATOM 852 C CA . LYS A 1 102 ? -14.935 5.313 0.376 1.00 92.94 102 LYS A CA 1
ATOM 853 C C . LYS A 1 102 ? -14.393 6.170 1.517 1.00 92.94 102 LYS A C 1
ATOM 855 O O . LYS A 1 102 ? -15.116 6.996 2.065 1.00 92.94 102 LYS A O 1
ATOM 860 N N . ILE A 1 103 ? -13.111 6.009 1.844 1.00 91.44 103 ILE A N 1
ATOM 861 C CA . ILE A 1 103 ? -12.428 6.807 2.866 1.00 91.44 103 ILE A CA 1
ATOM 862 C C . ILE A 1 103 ? -12.363 8.269 2.430 1.00 91.44 103 ILE A C 1
ATOM 864 O O . ILE A 1 103 ? -12.715 9.142 3.218 1.00 91.44 103 ILE A O 1
ATOM 868 N N . ARG A 1 104 ? -11.998 8.547 1.171 1.00 89.06 104 ARG A N 1
ATOM 869 C CA . ARG A 1 104 ? -12.005 9.914 0.622 1.00 89.06 104 ARG A CA 1
ATOM 870 C C . ARG A 1 104 ? -13.380 10.568 0.742 1.00 89.06 104 ARG A C 1
ATOM 872 O O . ARG A 1 104 ? -13.474 11.714 1.170 1.00 89.06 104 ARG A O 1
ATOM 879 N N . SER A 1 105 ? -14.440 9.833 0.408 1.00 90.31 105 SER A N 1
ATOM 880 C CA . SER A 1 105 ? -15.813 10.329 0.518 1.00 90.31 105 SER A CA 1
ATOM 881 C C . SER A 1 105 ? -16.233 10.599 1.964 1.00 90.31 105 SER A C 1
ATOM 883 O O . SER A 1 105 ? -16.979 11.544 2.196 1.00 90.31 105 SER A O 1
ATOM 885 N N . TYR A 1 106 ? -15.798 9.776 2.920 1.00 92.00 106 TYR A N 1
ATOM 886 C CA . TYR A 1 106 ? -16.166 9.916 4.331 1.00 92.00 106 TYR A CA 1
ATOM 887 C C . TYR A 1 106 ? -15.419 11.049 5.037 1.00 92.00 106 TYR A C 1
ATOM 889 O O . TYR A 1 106 ? -16.012 11.773 5.829 1.00 92.00 106 TYR A O 1
ATOM 897 N N . MET A 1 107 ? -14.129 11.209 4.737 1.00 86.50 107 MET A N 1
ATOM 898 C CA . MET A 1 107 ? -13.273 12.220 5.367 1.00 86.50 107 MET A CA 1
ATOM 899 C C . MET A 1 107 ? -13.664 13.646 4.955 1.00 86.50 107 MET A C 1
ATOM 901 O O . MET A 1 107 ? -13.564 14.567 5.760 1.00 86.50 107 MET A O 1
ATOM 905 N N . GLY A 1 108 ? -14.142 13.833 3.721 1.00 86.25 108 GLY A N 1
ATOM 906 C CA . GLY A 1 108 ? -14.586 15.130 3.207 1.00 86.25 108 GLY A CA 1
ATOM 907 C C . GLY A 1 108 ? -13.513 15.896 2.426 1.00 86.25 108 GLY A C 1
ATOM 908 O O . GLY A 1 108 ? -12.378 15.444 2.262 1.00 86.25 108 GLY A O 1
ATOM 909 N N . GLU A 1 109 ? -13.901 17.056 1.888 1.00 85.38 109 GLU A N 1
ATOM 910 C CA . GLU A 1 109 ? -13.097 17.833 0.928 1.00 85.38 109 GLU A CA 1
ATOM 911 C C . GLU A 1 109 ? -11.740 18.290 1.480 1.00 85.38 109 GLU A C 1
ATOM 913 O O . GLU A 1 109 ? -10.748 18.279 0.752 1.00 85.38 109 GLU A O 1
ATOM 918 N N . GLU A 1 110 ? -11.672 18.624 2.772 1.00 84.00 110 GLU A N 1
ATOM 919 C CA . GLU A 1 110 ? -10.448 19.100 3.434 1.00 84.00 110 GLU A CA 1
ATOM 920 C C . GLU A 1 110 ? -9.278 18.112 3.299 1.00 84.00 110 GLU A C 1
ATOM 922 O O . GLU A 1 110 ? -8.121 18.516 3.173 1.00 84.00 110 GLU A O 1
ATOM 927 N N . TYR A 1 111 ? -9.580 16.813 3.258 1.00 83.00 111 TYR A N 1
ATOM 928 C CA . TYR A 1 111 ? -8.578 15.754 3.222 1.00 83.00 111 TYR A CA 1
ATOM 929 C C . TYR A 1 111 ? -8.312 15.213 1.818 1.00 83.00 111 TYR A C 1
ATOM 931 O O . TYR A 1 111 ? -7.561 14.253 1.679 1.00 83.00 111 TYR A O 1
ATOM 939 N N . GLN A 1 112 ? -8.886 15.791 0.758 1.00 81.38 112 GLN A N 1
ATOM 940 C CA . GLN A 1 112 ? -8.682 15.295 -0.613 1.00 81.38 112 GLN A CA 1
ATOM 941 C C . GLN A 1 112 ? -7.227 15.412 -1.077 1.00 81.38 112 GLN A C 1
ATOM 943 O O . GLN A 1 112 ? -6.758 14.571 -1.835 1.00 81.38 112 GLN A O 1
ATOM 948 N N . LEU A 1 113 ? -6.505 16.416 -0.572 1.00 78.50 113 LEU A N 1
ATOM 949 C CA . LEU A 1 113 ? -5.094 16.656 -0.892 1.00 78.50 113 LEU A CA 1
ATOM 950 C C . LEU A 1 113 ? -4.116 15.899 0.019 1.00 78.50 113 LEU A C 1
ATOM 952 O O . LEU A 1 113 ? -2.909 15.983 -0.184 1.00 78.50 113 LEU A O 1
ATOM 956 N N . TYR A 1 114 ? -4.608 15.207 1.050 1.00 85.38 114 TYR A N 1
ATOM 957 C CA . TYR A 1 114 ? -3.746 14.422 1.934 1.00 85.38 114 TYR A CA 1
ATOM 958 C C . TYR A 1 114 ? -3.317 13.159 1.200 1.00 85.38 114 TYR A C 1
ATOM 960 O O . TYR A 1 114 ? -4.111 12.586 0.456 1.00 85.38 114 TYR A O 1
ATOM 968 N N . SER A 1 115 ? -2.114 12.658 1.452 1.00 86.25 115 SER A N 1
ATOM 969 C CA . SER A 1 115 ? -1.784 11.304 1.004 1.00 86.25 115 SER A CA 1
ATOM 970 C C . SER A 1 115 ? -2.708 10.284 1.691 1.00 86.25 115 SER A C 1
ATOM 972 O O . SER A 1 115 ? -3.059 10.444 2.858 1.00 86.25 115 SER A O 1
ATOM 974 N N . LEU A 1 116 ? -3.158 9.253 0.977 1.00 90.81 116 LEU A N 1
ATOM 975 C CA . LEU A 1 116 ? -3.886 8.121 1.555 1.00 90.81 116 LEU A CA 1
ATOM 976 C C . LEU A 1 116 ? -3.054 6.858 1.374 1.00 90.81 116 LEU A C 1
ATOM 978 O O . LEU A 1 116 ? -2.981 6.311 0.269 1.00 90.81 116 LEU A O 1
ATOM 982 N N . SER A 1 117 ? -2.453 6.406 2.468 1.00 90.75 117 SER A N 1
ATOM 983 C CA . SER A 1 117 ? -1.560 5.256 2.507 1.00 90.75 117 SER A CA 1
ATOM 984 C C . SER A 1 117 ? -2.232 4.047 3.147 1.00 90.75 117 SER A C 1
ATOM 986 O O . SER A 1 117 ? -2.633 4.084 4.309 1.00 90.75 117 SER A O 1
ATOM 988 N N . PHE A 1 118 ? -2.291 2.942 2.416 1.00 91.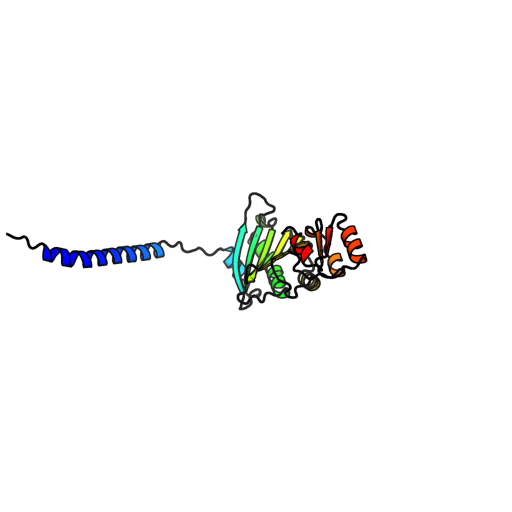94 118 PHE A N 1
ATOM 989 C CA . PHE A 1 118 ? -2.601 1.624 2.956 1.00 91.94 118 PHE A CA 1
ATOM 990 C C . PHE A 1 118 ? -1.299 0.928 3.314 1.00 91.94 118 PHE A C 1
ATOM 992 O O . PHE A 1 118 ? -0.460 0.718 2.446 1.00 91.94 118 PHE A O 1
ATOM 999 N N . MET A 1 119 ? -1.122 0.591 4.586 1.00 90.81 119 MET A N 1
ATOM 1000 C CA . MET A 1 119 ? 0.057 -0.091 5.102 1.00 90.81 119 MET A CA 1
ATOM 1001 C C . MET A 1 119 ? -0.329 -1.507 5.518 1.00 90.81 119 MET A C 1
ATOM 1003 O O . MET A 1 119 ? -1.025 -1.699 6.516 1.00 90.81 119 MET A O 1
ATOM 1007 N N . PHE A 1 120 ? 0.160 -2.488 4.773 1.00 89.19 120 PHE A N 1
ATOM 1008 C CA . PHE A 1 120 ? -0.029 -3.909 5.034 1.00 89.19 120 PHE A CA 1
ATOM 1009 C C . PHE A 1 120 ? 1.203 -4.437 5.761 1.00 89.19 120 PHE A C 1
ATOM 1011 O O . PHE A 1 120 ? 2.269 -4.587 5.162 1.00 89.19 120 PHE A O 1
ATOM 1018 N N . LYS A 1 121 ? 1.083 -4.655 7.073 1.00 86.19 121 LYS A N 1
ATOM 1019 C CA . LYS A 1 121 ? 2.188 -5.129 7.913 1.00 86.19 121 LYS A CA 1
ATOM 1020 C C . LYS A 1 121 ? 2.227 -6.650 7.971 1.00 86.19 121 LYS A C 1
ATOM 1022 O O . LYS A 1 121 ? 1.216 -7.284 8.277 1.00 86.19 121 LYS A O 1
ATOM 1027 N N . GLY A 1 122 ? 3.407 -7.198 7.712 1.00 75.62 122 GLY A N 1
ATOM 1028 C CA . GLY A 1 122 ? 3.755 -8.599 7.922 1.00 75.62 122 GLY A CA 1
ATOM 1029 C C . GLY A 1 122 ? 4.562 -8.822 9.207 1.00 75.62 122 GLY A C 1
ATOM 1030 O O . GLY A 1 122 ? 4.653 -7.950 10.078 1.00 75.62 122 GLY A O 1
ATOM 1031 N N . TYR A 1 123 ? 5.186 -9.994 9.322 1.00 65.50 123 TYR A N 1
ATOM 1032 C CA . TYR A 1 123 ? 6.053 -10.352 10.452 1.00 65.50 123 TYR A CA 1
ATOM 1033 C C . TYR A 1 123 ? 7.396 -9.593 10.414 1.00 65.50 123 TYR A C 1
ATOM 1035 O O . TYR A 1 123 ? 7.884 -9.234 9.348 1.00 65.50 123 TYR A O 1
ATOM 1043 N N . ALA A 1 124 ? 8.020 -9.372 11.579 1.00 65.62 124 ALA A N 1
ATOM 1044 C CA . ALA A 1 124 ? 9.360 -8.776 11.723 1.00 65.62 124 ALA A CA 1
ATOM 1045 C C . ALA A 1 124 ? 9.557 -7.366 11.118 1.00 65.62 124 ALA A C 1
ATOM 1047 O O . ALA A 1 124 ? 10.659 -7.021 10.712 1.00 65.62 124 ALA A O 1
ATOM 1048 N N . GLY A 1 125 ? 8.513 -6.530 11.097 1.00 66.88 125 GLY A N 1
ATOM 1049 C CA . GLY A 1 125 ? 8.621 -5.132 10.644 1.00 66.88 125 GLY A CA 1
ATOM 1050 C C . GLY A 1 125 ? 8.435 -4.933 9.139 1.00 66.88 125 GLY A C 1
ATOM 1051 O O . GLY A 1 125 ? 8.502 -3.803 8.664 1.00 66.88 125 GLY A O 1
ATOM 1052 N N . ARG A 1 126 ? 8.128 -6.009 8.410 1.00 73.38 126 ARG A N 1
ATOM 1053 C CA . ARG A 1 126 ? 7.847 -5.980 6.974 1.00 73.38 126 ARG A CA 1
ATOM 1054 C C . ARG A 1 126 ? 6.585 -5.199 6.670 1.00 73.38 126 ARG A C 1
ATOM 1056 O O . ARG A 1 126 ? 5.570 -5.366 7.353 1.00 73.38 126 ARG A O 1
ATOM 1063 N N . ALA A 1 127 ? 6.630 -4.391 5.619 1.00 79.75 127 ALA A N 1
ATOM 1064 C CA . ALA A 1 127 ? 5.472 -3.632 5.187 1.00 79.75 127 ALA A CA 1
ATOM 1065 C C . ALA A 1 127 ? 5.417 -3.478 3.667 1.00 79.75 127 ALA A C 1
ATOM 1067 O O . ALA A 1 127 ? 6.431 -3.260 3.004 1.00 79.75 127 ALA A O 1
ATOM 1068 N N . PHE A 1 128 ? 4.197 -3.552 3.147 1.00 84.81 128 PHE A N 1
ATOM 1069 C CA . PHE A 1 128 ? 3.842 -3.110 1.806 1.00 84.81 128 PHE A CA 1
ATOM 1070 C C . PHE A 1 128 ? 2.955 -1.876 1.930 1.00 84.81 128 PHE A C 1
ATOM 1072 O O . PHE A 1 128 ? 1.998 -1.875 2.711 1.00 84.81 128 PHE A O 1
ATOM 1079 N N . LEU A 1 129 ? 3.281 -0.815 1.200 1.00 86.31 129 LEU A N 1
ATOM 1080 C CA . LEU A 1 129 ? 2.557 0.446 1.239 1.00 86.31 129 LEU A CA 1
ATOM 1081 C C . LEU A 1 129 ? 1.984 0.778 -0.142 1.00 86.31 129 LEU A C 1
ATOM 1083 O O . LEU A 1 129 ? 2.699 0.760 -1.137 1.00 86.31 129 LEU A O 1
ATOM 1087 N N . VAL A 1 130 ? 0.705 1.145 -0.181 1.00 89.00 130 VAL A N 1
ATOM 1088 C CA . VAL A 1 130 ? 0.055 1.768 -1.345 1.00 89.00 130 VAL A CA 1
ATOM 1089 C C . VAL A 1 130 ? -0.316 3.187 -0.960 1.00 89.00 130 VAL A C 1
ATOM 1091 O O . VAL A 1 130 ? -1.202 3.369 -0.128 1.00 89.00 130 VAL A O 1
ATOM 1094 N N . THR A 1 131 ? 0.321 4.185 -1.558 1.00 85.50 131 THR A N 1
ATOM 1095 C CA . THR A 1 131 ? 0.083 5.600 -1.254 1.00 85.50 131 THR A CA 1
ATOM 1096 C C . THR A 1 131 ? -0.561 6.308 -2.437 1.00 85.50 131 THR A C 1
ATOM 1098 O O . THR A 1 131 ? -0.021 6.315 -3.537 1.00 85.50 131 THR A O 1
ATOM 1101 N N . ASN A 1 132 ? -1.709 6.939 -2.197 1.00 86.56 132 ASN A N 1
ATOM 1102 C CA . ASN A 1 132 ? -2.441 7.742 -3.175 1.00 86.56 132 ASN A CA 1
ATOM 1103 C C . ASN A 1 132 ? -2.277 9.224 -2.807 1.00 86.56 132 ASN A C 1
ATOM 1105 O O . ASN A 1 132 ? -2.833 9.652 -1.793 1.00 86.56 132 ASN A O 1
ATOM 1109 N N . TYR A 1 133 ? -1.511 9.996 -3.579 1.00 74.81 133 TYR A N 1
ATOM 1110 C CA . TYR A 1 133 ? -1.222 11.408 -3.275 1.00 74.81 133 TYR A CA 1
ATOM 1111 C C . TYR A 1 133 ? -2.338 12.347 -3.742 1.00 74.81 133 TYR A C 1
ATOM 1113 O O . TYR A 1 133 ? -2.783 13.212 -2.994 1.00 74.81 133 TYR A O 1
ATOM 1121 N N . ASP A 1 134 ? -2.819 12.128 -4.960 1.00 69.81 134 ASP A N 1
ATOM 1122 C CA . ASP A 1 134 ? -3.973 12.783 -5.570 1.00 69.81 134 ASP A CA 1
ATOM 1123 C C . ASP A 1 134 ? -4.749 11.736 -6.397 1.00 69.81 134 ASP A C 1
ATOM 1125 O O . ASP A 1 134 ? -4.443 10.544 -6.323 1.00 69.81 134 ASP A O 1
ATOM 1129 N N . SER A 1 135 ? -5.782 12.130 -7.150 1.00 64.94 135 SER A N 1
ATOM 1130 C CA . SER A 1 135 ? -6.583 11.177 -7.940 1.00 64.94 135 SER A CA 1
ATOM 1131 C C . SER A 1 135 ? -5.795 10.447 -9.034 1.00 64.94 135 SER A C 1
ATOM 1133 O O . SER A 1 135 ? -6.297 9.460 -9.564 1.00 64.94 135 SER A O 1
ATOM 1135 N N . ASN A 1 136 ? -4.602 10.932 -9.389 1.00 68.69 136 ASN A N 1
ATOM 1136 C CA . ASN A 1 136 ? -3.843 10.484 -10.553 1.00 68.69 136 ASN A CA 1
ATOM 1137 C C . ASN A 1 136 ? -2.475 9.897 -10.181 1.00 68.69 136 ASN A C 1
ATOM 1139 O O . ASN A 1 136 ? -1.848 9.261 -11.021 1.00 68.69 136 ASN A O 1
ATOM 1143 N N . LYS A 1 137 ? -1.995 10.124 -8.955 1.00 74.88 137 LYS A N 1
ATOM 1144 C CA . LYS A 1 137 ? -0.684 9.666 -8.495 1.00 74.88 137 LYS A CA 1
ATOM 1145 C C . LYS A 1 137 ? -0.810 8.575 -7.451 1.00 74.88 137 LYS A C 1
ATOM 1147 O O . LYS A 1 137 ? -1.242 8.820 -6.316 1.00 74.88 137 LYS A O 1
ATOM 1152 N N . LYS A 1 138 ? -0.331 7.389 -7.822 1.00 80.88 138 LYS A N 1
ATOM 1153 C CA . LYS A 1 138 ? -0.235 6.227 -6.945 1.00 80.88 138 LYS A CA 1
ATOM 1154 C C . LYS A 1 138 ? 1.199 5.728 -6.882 1.00 80.88 138 LYS A C 1
ATOM 1156 O O . LYS A 1 138 ? 1.797 5.378 -7.896 1.00 80.88 138 LYS A O 1
ATOM 1161 N N . MET A 1 139 ? 1.724 5.669 -5.667 1.00 78.81 139 MET A N 1
ATOM 1162 C CA . MET A 1 139 ? 3.036 5.118 -5.370 1.00 78.81 139 MET A CA 1
ATOM 1163 C C . MET A 1 139 ? 2.893 3.795 -4.628 1.00 78.81 139 MET A C 1
ATOM 1165 O O . MET A 1 139 ? 2.129 3.694 -3.664 1.00 78.81 139 MET A O 1
ATOM 1169 N N . ILE A 1 140 ? 3.672 2.802 -5.042 1.00 81.62 140 ILE A N 1
ATOM 1170 C CA . ILE A 1 140 ? 3.823 1.539 -4.320 1.00 81.62 140 ILE A CA 1
ATOM 1171 C C . ILE A 1 140 ? 5.175 1.547 -3.608 1.00 81.62 140 ILE A C 1
ATOM 1173 O O . ILE A 1 140 ? 6.189 1.896 -4.208 1.00 81.62 140 ILE A O 1
ATOM 1177 N N . SER A 1 141 ? 5.218 1.195 -2.323 1.00 73.38 141 SER A N 1
ATOM 1178 C CA . SER A 1 141 ? 6.467 1.158 -1.556 1.00 73.38 141 SER A CA 1
ATOM 1179 C C . SER A 1 141 ? 6.653 -0.125 -0.757 1.00 73.38 141 SER A C 1
ATOM 1181 O O . SER A 1 141 ? 5.692 -0.698 -0.242 1.00 73.38 141 SER A O 1
ATOM 1183 N N . PHE A 1 142 ? 7.909 -0.552 -0.625 1.00 77.00 142 PHE A N 1
ATOM 1184 C CA . PHE A 1 142 ? 8.295 -1.820 -0.008 1.00 77.00 142 PHE A CA 1
ATOM 1185 C C . PHE A 1 142 ? 9.341 -1.620 1.079 1.00 77.00 142 PHE A C 1
ATOM 1187 O O . PHE A 1 142 ? 10.263 -0.821 0.927 1.00 77.00 142 PHE A O 1
ATOM 1194 N N . THR A 1 143 ? 9.233 -2.391 2.160 1.00 68.44 143 THR A N 1
ATOM 1195 C CA . THR A 1 143 ? 10.279 -2.462 3.183 1.00 68.44 143 THR A CA 1
ATOM 1196 C C . THR A 1 143 ? 10.422 -3.892 3.699 1.00 68.44 143 THR A C 1
ATOM 1198 O O . THR A 1 143 ? 9.467 -4.469 4.228 1.00 68.44 143 THR A O 1
ATOM 1201 N N . GLN A 1 144 ? 11.631 -4.444 3.569 1.00 61.41 144 GLN A N 1
ATOM 1202 C CA . GLN A 1 144 ? 12.100 -5.708 4.149 1.00 61.41 144 GLN A CA 1
ATOM 1203 C C . GLN A 1 144 ? 11.342 -6.970 3.698 1.00 61.41 144 GLN A C 1
ATOM 1205 O O . GLN A 1 144 ? 11.339 -7.993 4.386 1.00 61.41 144 GLN A O 1
ATOM 1210 N N . LEU A 1 145 ? 10.700 -6.946 2.529 1.00 57.69 145 LEU A N 1
ATOM 1211 C CA . LEU A 1 145 ? 10.017 -8.115 1.968 1.00 57.69 145 LEU A CA 1
ATOM 1212 C C . LEU A 1 145 ? 11.020 -9.022 1.238 1.00 57.69 145 LEU A C 1
ATOM 1214 O O . LEU A 1 145 ? 10.966 -9.144 0.023 1.00 57.69 145 LEU A O 1
ATOM 1218 N N . ASP A 1 146 ? 11.933 -9.652 1.985 1.00 53.25 146 ASP A N 1
ATOM 1219 C CA . ASP A 1 146 ? 12.997 -10.559 1.510 1.00 53.25 146 ASP A CA 1
ATOM 1220 C C . ASP A 1 146 ? 12.547 -11.552 0.411 1.00 53.25 146 ASP A C 1
ATOM 1222 O O . ASP A 1 146 ? 12.163 -12.688 0.698 1.00 53.25 146 ASP A O 1
ATOM 1226 N N . GLY A 1 147 ? 12.594 -11.139 -0.860 1.00 50.62 147 GLY A N 1
ATOM 1227 C CA . GLY A 1 147 ? 12.510 -12.005 -2.039 1.00 50.62 147 GLY A CA 1
ATOM 1228 C C . GLY A 1 147 ? 11.302 -12.949 -2.124 1.00 50.62 147 GLY A C 1
ATOM 1229 O O . GLY A 1 147 ? 11.402 -13.983 -2.784 1.00 50.62 147 GLY A O 1
ATOM 1230 N N . ARG A 1 148 ? 10.156 -12.647 -1.492 1.00 58.09 148 ARG A N 1
ATOM 1231 C CA . ARG A 1 148 ? 8.966 -13.535 -1.447 1.00 58.09 148 ARG A CA 1
ATOM 1232 C C . ARG A 1 148 ? 8.180 -13.647 -2.768 1.00 58.09 148 ARG A C 1
ATOM 1234 O O . ARG A 1 148 ? 6.956 -13.748 -2.764 1.00 58.09 148 ARG A O 1
ATOM 1241 N N . GLY A 1 149 ? 8.855 -13.631 -3.915 1.00 57.22 149 GLY A N 1
ATOM 1242 C CA . GLY A 1 149 ? 8.212 -13.834 -5.219 1.00 57.22 149 GLY A CA 1
ATOM 1243 C C . GLY A 1 149 ? 7.218 -12.732 -5.611 1.00 57.22 149 GLY A C 1
ATOM 1244 O O . GLY A 1 149 ? 6.344 -12.960 -6.453 1.00 57.22 149 GLY A O 1
ATOM 1245 N N . ILE A 1 150 ? 7.334 -11.551 -4.994 1.00 70.56 150 ILE A N 1
ATOM 1246 C CA . ILE A 1 150 ? 6.724 -10.324 -5.500 1.00 70.56 150 ILE A CA 1
ATOM 1247 C C . ILE A 1 150 ? 7.666 -9.770 -6.565 1.00 70.56 150 ILE A C 1
ATOM 1249 O O . ILE A 1 150 ? 8.801 -9.388 -6.280 1.00 70.56 150 ILE A O 1
ATOM 1253 N N . THR A 1 151 ? 7.190 -9.789 -7.802 1.00 70.12 151 THR A N 1
ATOM 1254 C CA . THR A 1 151 ? 7.904 -9.294 -8.974 1.00 70.12 151 THR A CA 1
ATOM 1255 C C . THR A 1 151 ? 7.204 -8.047 -9.491 1.00 70.12 151 THR A C 1
ATOM 1257 O O . THR A 1 151 ? 6.005 -7.861 -9.263 1.00 70.12 151 THR A O 1
ATOM 1260 N N . LEU A 1 152 ? 7.930 -7.204 -10.219 1.00 71.31 152 LEU A N 1
ATOM 1261 C CA . LEU A 1 152 ? 7.340 -6.010 -10.815 1.00 71.31 152 LEU A CA 1
ATOM 1262 C C . LEU A 1 152 ? 6.177 -6.277 -11.790 1.00 71.31 152 LEU A C 1
ATOM 1264 O O . LEU A 1 152 ? 5.177 -5.574 -11.657 1.00 71.31 152 LEU A O 1
ATOM 1268 N N . PRO A 1 153 ? 6.191 -7.318 -12.650 1.00 70.75 153 PRO A N 1
ATOM 1269 C CA . PRO A 1 153 ? 5.029 -7.662 -13.469 1.00 70.75 153 PRO A CA 1
ATOM 1270 C C . PRO A 1 153 ? 3.770 -7.885 -12.631 1.00 70.75 153 PRO A C 1
ATOM 1272 O O . PRO A 1 153 ? 2.713 -7.356 -12.946 1.00 70.75 153 PRO A O 1
ATOM 1275 N N . ARG A 1 154 ? 3.885 -8.604 -11.505 1.00 77.62 154 ARG A N 1
ATOM 1276 C CA . ARG A 1 154 ? 2.738 -8.862 -10.621 1.00 77.62 154 ARG A CA 1
ATOM 1277 C C . ARG A 1 154 ? 2.249 -7.594 -9.925 1.00 77.62 154 ARG A C 1
ATOM 1279 O O . ARG A 1 154 ? 1.062 -7.471 -9.647 1.00 77.62 154 ARG A O 1
ATOM 1286 N N . ILE A 1 155 ? 3.153 -6.661 -9.621 1.00 79.75 155 ILE A N 1
ATOM 1287 C CA . ILE A 1 155 ? 2.783 -5.351 -9.072 1.00 79.75 155 ILE A CA 1
ATOM 1288 C C . ILE A 1 155 ? 2.036 -4.540 -10.130 1.00 79.75 155 ILE A C 1
ATOM 1290 O O . ILE A 1 155 ? 1.001 -3.977 -9.803 1.00 79.75 155 ILE A O 1
ATOM 1294 N N . ILE A 1 156 ? 2.510 -4.519 -11.378 1.00 78.19 156 ILE A N 1
ATOM 1295 C CA . ILE A 1 156 ? 1.851 -3.826 -12.495 1.00 78.19 156 ILE A CA 1
ATOM 1296 C C . ILE A 1 156 ? 0.470 -4.434 -12.772 1.00 78.19 156 ILE A C 1
ATOM 1298 O O . ILE A 1 156 ? -0.497 -3.701 -12.943 1.00 78.19 156 ILE A O 1
ATOM 1302 N N . GLU A 1 157 ? 0.346 -5.763 -12.762 1.00 83.75 157 GLU A N 1
ATOM 1303 C CA . GLU A 1 157 ? -0.943 -6.450 -12.914 1.00 83.75 157 GLU A CA 1
ATOM 1304 C C . GLU A 1 157 ? -1.928 -6.075 -11.797 1.00 83.75 157 GLU A C 1
ATOM 1306 O O . GLU A 1 157 ? -3.101 -5.812 -12.064 1.00 83.75 157 GLU A O 1
ATOM 1311 N N . ALA A 1 158 ? -1.454 -6.013 -10.550 1.00 87.44 158 ALA A N 1
ATOM 1312 C CA . ALA A 1 158 ? -2.277 -5.651 -9.399 1.00 87.44 158 ALA A CA 1
ATOM 1313 C C . ALA A 1 158 ? -2.571 -4.137 -9.322 1.00 87.44 158 ALA A C 1
ATOM 1315 O O . ALA A 1 158 ? -3.636 -3.730 -8.854 1.00 87.44 158 ALA A O 1
ATOM 1316 N N . PHE A 1 159 ? -1.649 -3.293 -9.788 1.00 86.56 159 PHE A N 1
ATOM 1317 C CA . PHE A 1 159 ? -1.693 -1.829 -9.726 1.00 86.56 159 PHE A CA 1
ATOM 1318 C C . PHE A 1 159 ? -1.352 -1.194 -11.086 1.00 86.56 159 PHE A C 1
ATOM 1320 O O . PHE A 1 159 ? -0.323 -0.528 -11.215 1.00 86.56 159 PHE A O 1
ATOM 1327 N N . PRO A 1 160 ? -2.212 -1.356 -12.108 1.00 82.50 160 PRO A N 1
ATOM 1328 C CA . PRO A 1 160 ? -1.936 -0.860 -13.460 1.00 82.50 160 PRO A CA 1
ATOM 1329 C C . PRO A 1 160 ? -1.928 0.672 -13.576 1.00 82.50 160 PRO A C 1
ATOM 1331 O O . PRO A 1 160 ? -1.464 1.208 -14.575 1.00 82.50 160 PRO A O 1
ATOM 1334 N N . ASP A 1 161 ? -2.456 1.377 -12.575 1.00 81.94 161 ASP A N 1
ATOM 1335 C CA . ASP A 1 161 ? -2.471 2.839 -12.462 1.00 81.94 161 ASP A CA 1
ATOM 1336 C C . ASP A 1 161 ? -1.348 3.383 -11.554 1.00 81.94 161 ASP A C 1
ATOM 1338 O O . ASP A 1 161 ? -1.365 4.553 -11.168 1.00 81.94 161 ASP A O 1
ATOM 1342 N N . MET A 1 162 ? -0.386 2.538 -11.170 1.00 80.44 162 MET A N 1
ATOM 1343 C CA . MET A 1 162 ? 0.818 2.960 -10.458 1.00 80.44 162 MET A CA 1
ATOM 1344 C C . MET A 1 162 ? 1.634 3.929 -11.321 1.00 80.44 162 MET A C 1
ATOM 1346 O O . MET A 1 162 ? 1.941 3.643 -12.473 1.00 80.44 162 MET A O 1
ATOM 1350 N N . THR A 1 163 ? 2.067 5.037 -10.723 1.00 71.25 163 THR A N 1
ATOM 1351 C CA . THR A 1 163 ? 2.927 6.039 -11.372 1.00 71.25 163 THR A CA 1
ATOM 1352 C C . THR A 1 163 ? 4.355 6.031 -10.830 1.00 71.25 163 THR A C 1
ATOM 1354 O O . THR A 1 163 ? 5.263 6.551 -11.474 1.00 71.25 163 THR A O 1
ATOM 1357 N N . SER A 1 164 ? 4.572 5.458 -9.642 1.00 70.00 164 SER A N 1
ATOM 1358 C CA . SER A 1 164 ? 5.881 5.412 -8.986 1.00 70.00 164 SER A CA 1
ATOM 1359 C C . SER A 1 164 ? 6.045 4.170 -8.108 1.00 70.00 164 SER A C 1
ATOM 1361 O O . SER A 1 164 ? 5.076 3.662 -7.536 1.00 70.00 164 SER A O 1
ATOM 1363 N N . ILE A 1 165 ? 7.287 3.707 -7.965 1.00 73.12 165 ILE A N 1
ATOM 1364 C CA . ILE A 1 165 ? 7.672 2.634 -7.050 1.00 73.12 165 ILE A CA 1
ATOM 1365 C C . ILE A 1 165 ? 8.856 3.078 -6.183 1.00 73.12 165 ILE A C 1
ATOM 1367 O O . ILE A 1 165 ? 9.793 3.700 -6.676 1.00 73.12 165 ILE A O 1
ATOM 1371 N N . ASN A 1 166 ? 8.829 2.723 -4.899 1.00 70.69 166 ASN A N 1
ATOM 1372 C CA . ASN A 1 166 ? 9.951 2.876 -3.976 1.00 70.69 166 ASN A CA 1
ATOM 1373 C C . ASN A 1 166 ? 10.283 1.511 -3.353 1.00 70.69 166 ASN A C 1
ATOM 1375 O O . ASN A 1 166 ? 9.438 0.886 -2.712 1.00 70.69 166 ASN A O 1
ATOM 1379 N N . THR A 1 167 ? 11.500 1.020 -3.550 1.00 66.94 167 THR A N 1
ATOM 1380 C CA . THR A 1 167 ? 11.932 -0.294 -3.061 1.00 66.94 167 THR A CA 1
ATOM 1381 C C . THR A 1 167 ? 13.319 -0.206 -2.441 1.00 66.94 167 THR A C 1
ATOM 1383 O O . T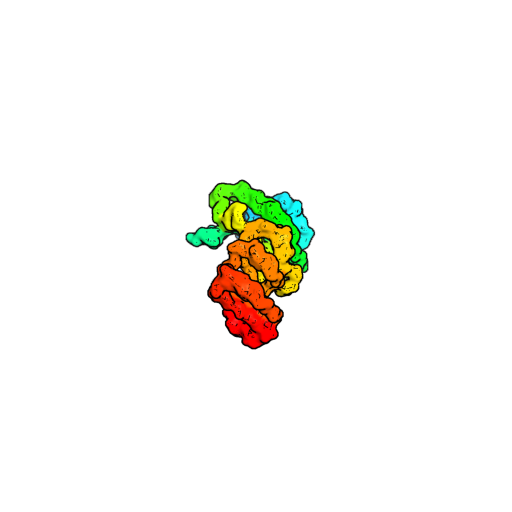HR A 1 167 ? 14.183 0.510 -2.931 1.00 66.94 167 THR A O 1
ATOM 1386 N N . ASP A 1 168 ? 13.548 -0.998 -1.397 1.00 62.19 168 ASP A N 1
ATOM 1387 C CA . ASP A 1 168 ? 14.860 -1.253 -0.787 1.00 62.19 168 ASP A CA 1
ATOM 1388 C C . ASP A 1 168 ? 15.724 -2.249 -1.596 1.00 62.19 168 ASP A C 1
ATOM 1390 O O . ASP A 1 168 ? 16.663 -2.845 -1.069 1.00 62.19 168 ASP A O 1
ATOM 1394 N N . GLY A 1 169 ? 15.385 -2.483 -2.870 1.00 56.12 169 GLY A N 1
ATOM 1395 C CA . GLY A 1 169 ? 16.052 -3.449 -3.746 1.00 56.12 169 GLY A CA 1
ATOM 1396 C C . GLY A 1 169 ? 15.575 -4.898 -3.580 1.00 56.12 169 GLY A C 1
ATOM 1397 O O . GLY A 1 169 ? 16.153 -5.802 -4.182 1.00 56.12 169 GLY A O 1
ATOM 1398 N N . SER A 1 170 ? 14.526 -5.148 -2.785 1.00 55.50 170 SER A N 1
ATOM 1399 C CA . SER A 1 170 ? 13.952 -6.491 -2.577 1.00 55.50 170 SER A CA 1
ATOM 1400 C C . SER A 1 170 ? 13.012 -6.973 -3.694 1.00 55.50 170 SER A C 1
ATOM 1402 O O . SER A 1 170 ? 12.689 -8.164 -3.744 1.00 55.50 170 SER A O 1
ATOM 1404 N N . VAL A 1 171 ? 12.579 -6.085 -4.598 1.00 59.25 171 VAL A N 1
ATOM 1405 C CA . VAL A 1 171 ? 11.693 -6.428 -5.723 1.00 59.25 171 VAL A CA 1
ATOM 1406 C C . VAL A 1 171 ? 12.512 -6.952 -6.902 1.00 59.25 171 VAL A C 1
ATOM 1408 O O . VAL A 1 171 ? 13.406 -6.275 -7.405 1.00 59.25 171 VAL A O 1
ATOM 1411 N N . VAL A 1 172 ? 12.174 -8.149 -7.390 1.00 52.91 172 VAL A N 1
ATOM 1412 C CA . VAL A 1 172 ? 12.767 -8.696 -8.620 1.00 52.91 172 VAL A CA 1
ATOM 1413 C C . VAL A 1 172 ? 12.107 -8.024 -9.827 1.00 52.91 172 VAL A C 1
ATOM 1415 O O . VAL A 1 172 ? 10.889 -8.122 -10.008 1.00 52.91 172 VAL A O 1
ATOM 1418 N N . MET A 1 173 ? 12.906 -7.339 -10.647 1.00 61.06 173 MET A N 1
ATOM 1419 C CA . MET A 1 173 ? 12.447 -6.542 -11.791 1.00 61.06 173 MET A CA 1
ATOM 1420 C C . MET A 1 173 ? 13.076 -7.047 -13.085 1.00 61.06 173 MET A C 1
ATOM 1422 O O . MET A 1 173 ? 14.289 -7.259 -13.135 1.00 61.06 173 MET A O 1
ATOM 1426 N N . SER A 1 174 ? 12.268 -7.220 -14.134 1.00 54.12 174 SER A N 1
ATOM 1427 C CA . SER A 1 174 ? 12.796 -7.349 -15.489 1.00 54.12 174 SER A CA 1
ATOM 1428 C C . SER A 1 174 ? 12.907 -5.971 -16.145 1.00 54.12 174 SER A C 1
ATOM 1430 O O . SER A 1 174 ? 12.356 -4.973 -15.681 1.00 54.12 174 SER A O 1
ATOM 1432 N N . PHE A 1 175 ? 13.637 -5.898 -17.246 1.00 52.06 175 PHE A N 1
ATOM 1433 C CA . PHE A 1 175 ? 13.860 -4.647 -17.961 1.00 52.06 175 PHE A CA 1
ATOM 1434 C C . PHE A 1 175 ? 12.689 -4.117 -18.748 1.00 52.06 175 PHE A C 1
ATOM 1436 O O . PHE A 1 175 ? 12.547 -2.906 -18.897 1.00 52.06 175 PHE A O 1
ATOM 1443 N N . ASP A 1 176 ? 11.856 -5.007 -19.267 1.00 57.03 176 ASP A N 1
ATOM 1444 C CA . ASP A 1 176 ? 10.645 -4.557 -19.932 1.00 57.03 176 ASP A CA 1
ATOM 1445 C C . ASP A 1 176 ? 9.667 -3.959 -18.912 1.00 57.03 176 ASP A C 1
ATOM 1447 O O . ASP A 1 176 ? 8.963 -3.007 -19.240 1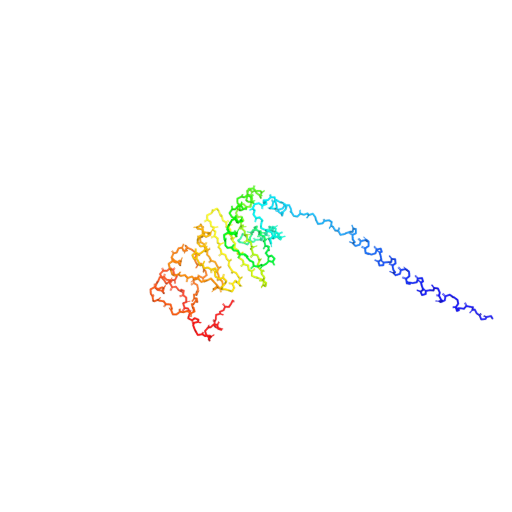.00 57.03 176 ASP A O 1
ATOM 1451 N N . ASP A 1 177 ? 9.730 -4.391 -17.649 1.00 59.69 177 ASP A N 1
ATOM 1452 C CA . ASP A 1 177 ? 8.954 -3.787 -16.565 1.00 59.69 177 ASP A CA 1
ATOM 1453 C C . ASP A 1 177 ? 9.460 -2.385 -16.188 1.00 59.69 177 ASP A C 1
ATOM 1455 O O . ASP A 1 177 ? 8.666 -1.470 -15.972 1.00 59.69 177 ASP A O 1
ATOM 1459 N N . LEU A 1 178 ? 10.783 -2.185 -16.171 1.00 59.06 178 LEU A N 1
ATOM 1460 C CA . LEU A 1 178 ? 11.438 -0.883 -15.958 1.00 59.06 178 LEU A CA 1
ATOM 1461 C C . LEU A 1 178 ? 10.949 0.196 -16.933 1.00 59.06 178 LEU A C 1
ATOM 1463 O O . LEU A 1 178 ? 10.885 1.369 -16.571 1.00 59.06 178 LEU A O 1
ATOM 1467 N N . LYS A 1 179 ? 10.579 -0.187 -18.162 1.00 60.56 179 LYS A N 1
ATOM 1468 C CA . LYS A 1 179 ? 10.086 0.760 -19.170 1.00 60.56 179 LYS A CA 1
ATOM 1469 C C . LYS A 1 179 ? 8.728 1.369 -18.849 1.00 60.56 179 LYS A C 1
ATOM 1471 O O . LYS A 1 179 ? 8.364 2.377 -19.444 1.00 60.56 179 LYS A O 1
ATOM 1476 N N . SER A 1 180 ? 7.978 0.745 -17.949 1.00 59.66 180 SER A N 1
ATOM 1477 C CA . SER A 1 180 ? 6.581 1.085 -17.690 1.00 59.66 180 SER A CA 1
ATOM 1478 C C . SER A 1 180 ? 6.382 2.093 -16.553 1.00 59.66 180 SER A C 1
ATOM 1480 O O . SER A 1 180 ? 5.259 2.529 -16.325 1.00 59.66 180 SER A O 1
ATOM 1482 N N . ILE A 1 181 ? 7.449 2.479 -15.843 1.00 58.84 181 ILE A N 1
ATOM 1483 C CA . ILE A 1 181 ? 7.354 3.313 -14.640 1.00 58.84 181 ILE A CA 1
ATOM 1484 C C . ILE A 1 181 ? 7.788 4.745 -14.959 1.00 58.84 181 ILE A C 1
ATOM 1486 O O . ILE A 1 181 ? 8.958 5.003 -15.231 1.00 58.84 181 ILE A O 1
ATOM 1490 N N . GLU A 1 182 ? 6.841 5.683 -14.895 1.00 55.56 182 GLU A N 1
ATOM 1491 C CA . GLU A 1 182 ? 7.063 7.093 -15.247 1.00 55.56 182 GLU A CA 1
ATOM 1492 C C . GLU A 1 182 ? 7.904 7.875 -14.219 1.00 55.56 182 GLU A C 1
ATOM 1494 O O . GLU A 1 182 ? 8.500 8.890 -14.575 1.00 55.56 182 GLU A O 1
ATOM 1499 N N . GLN A 1 183 ? 7.982 7.435 -12.954 1.00 54.03 183 GLN A N 1
ATOM 1500 C CA . GLN A 1 183 ? 8.753 8.117 -11.902 1.00 54.03 183 GLN A CA 1
ATOM 1501 C C . GLN A 1 183 ? 9.496 7.127 -10.996 1.00 54.03 183 GLN A C 1
ATOM 1503 O O . GLN A 1 183 ? 8.979 6.678 -9.968 1.00 54.03 183 GLN A O 1
ATOM 1508 N N . LEU A 1 184 ? 10.734 6.803 -11.376 1.00 56.81 184 LEU A N 1
ATOM 1509 C CA . LEU A 1 184 ? 11.663 6.015 -10.562 1.00 56.81 184 LEU A CA 1
ATOM 1510 C C . LEU A 1 184 ? 12.603 6.952 -9.787 1.00 56.81 184 LEU A C 1
ATOM 1512 O O . LEU A 1 184 ? 13.785 7.069 -10.092 1.00 56.81 184 LEU A O 1
ATOM 1516 N N . GLU A 1 185 ? 12.072 7.667 -8.796 1.00 51.06 185 GLU A N 1
ATOM 1517 C CA . GLU A 1 185 ? 12.854 8.643 -8.019 1.00 51.06 185 GLU A CA 1
ATOM 1518 C C . GLU A 1 185 ? 14.050 7.997 -7.302 1.00 51.06 185 GLU A C 1
ATOM 1520 O O . GLU A 1 185 ? 15.129 8.577 -7.273 1.00 51.06 185 GLU A O 1
ATOM 1525 N N . SER A 1 186 ? 13.916 6.756 -6.820 1.00 50.69 186 SER A N 1
ATOM 1526 C CA . SER A 1 186 ? 15.017 6.026 -6.171 1.00 50.69 186 SER A CA 1
ATOM 1527 C C . SER A 1 186 ? 16.113 5.565 -7.139 1.00 50.69 186 SER A C 1
ATOM 1529 O O . SER A 1 186 ? 17.202 5.212 -6.703 1.00 50.69 186 SER A O 1
ATOM 1531 N N . LEU A 1 187 ? 15.831 5.545 -8.444 1.00 55.69 187 LEU A N 1
ATOM 1532 C CA . LEU A 1 187 ? 16.796 5.199 -9.489 1.00 55.69 187 LEU A CA 1
ATOM 1533 C C . LEU A 1 187 ? 17.681 6.371 -9.898 1.00 55.69 187 LEU A C 1
ATOM 1535 O O . LEU A 1 187 ? 18.656 6.147 -10.608 1.00 55.69 187 LEU A O 1
ATOM 1539 N N . GLN A 1 188 ? 17.350 7.601 -9.489 1.00 56.12 188 GLN A N 1
ATOM 1540 C CA . GLN A 1 188 ? 18.138 8.777 -9.863 1.00 56.12 188 GLN A CA 1
ATOM 1541 C C . GLN A 1 188 ? 19.589 8.664 -9.392 1.00 56.12 188 GLN A C 1
ATOM 1543 O O . GLN A 1 188 ? 20.488 9.053 -10.132 1.00 56.12 188 GLN A O 1
ATOM 1548 N N . ASP A 1 189 ? 19.812 8.085 -8.210 1.00 58.78 189 ASP A N 1
ATOM 1549 C CA . ASP A 1 189 ? 21.131 8.074 -7.584 1.00 58.78 189 ASP A CA 1
ATOM 1550 C C . ASP A 1 189 ? 21.922 6.795 -7.897 1.00 58.78 189 ASP A C 1
ATOM 1552 O O . ASP A 1 189 ? 23.072 6.868 -8.331 1.00 58.78 189 ASP A O 1
ATOM 1556 N N . TRP A 1 190 ? 21.340 5.608 -7.691 1.00 56.69 190 TRP A N 1
ATOM 1557 C CA . TRP A 1 190 ? 22.032 4.338 -7.939 1.00 56.69 190 TRP A CA 1
ATOM 1558 C C . TRP A 1 190 ? 21.079 3.150 -8.133 1.00 56.69 190 TRP A C 1
ATOM 1560 O O . TRP A 1 190 ? 19.969 3.115 -7.608 1.00 56.69 190 TRP A O 1
ATOM 1570 N N . TRP A 1 191 ? 21.534 2.140 -8.879 1.00 66.25 191 TRP A N 1
ATOM 1571 C CA . TRP A 1 191 ? 20.833 0.877 -9.115 1.00 66.25 191 TRP A CA 1
ATOM 1572 C C . TRP A 1 191 ? 21.721 -0.311 -8.781 1.00 66.25 191 TRP A C 1
ATOM 1574 O O . TRP A 1 191 ? 22.860 -0.382 -9.236 1.00 66.25 191 TRP A O 1
ATOM 1584 N N . CYS A 1 192 ? 21.190 -1.292 -8.056 1.00 62.31 192 CYS A N 1
ATOM 1585 C CA . CYS A 1 192 ? 21.915 -2.512 -7.723 1.00 62.31 192 CYS A CA 1
ATOM 1586 C C . CYS A 1 192 ? 21.347 -3.731 -8.448 1.00 62.31 192 CYS A C 1
ATOM 1588 O O . CYS A 1 192 ? 20.137 -3.947 -8.466 1.00 62.31 192 CYS A O 1
ATOM 1590 N N . PHE A 1 193 ? 22.227 -4.584 -8.972 1.00 63.91 193 PHE A N 1
ATOM 1591 C CA . PHE A 1 193 ? 21.845 -5.857 -9.583 1.00 63.91 193 PHE A CA 1
ATOM 1592 C C . PHE A 1 193 ? 22.668 -7.016 -9.006 1.00 63.91 193 PHE A C 1
ATOM 1594 O O . PHE A 1 193 ? 23.820 -6.825 -8.639 1.00 63.91 193 PHE A O 1
ATOM 1601 N N . ARG A 1 194 ? 22.104 -8.230 -8.919 1.00 53.38 194 ARG A N 1
ATOM 1602 C CA . ARG A 1 194 ? 22.824 -9.432 -8.426 1.00 53.38 194 ARG A CA 1
ATOM 1603 C C . ARG A 1 194 ? 23.380 -10.338 -9.532 1.00 53.38 194 ARG A C 1
ATOM 1605 O O . ARG A 1 194 ? 24.196 -11.205 -9.239 1.00 53.38 194 ARG A O 1
ATOM 1612 N N . GLU A 1 195 ? 22.944 -10.154 -10.776 1.00 64.25 195 GLU A N 1
ATOM 1613 C CA . GLU A 1 195 ? 23.342 -10.947 -11.950 1.00 64.25 195 GLU A CA 1
ATOM 1614 C C . GLU A 1 195 ? 23.833 -10.036 -13.073 1.00 64.25 195 GLU A C 1
ATOM 1616 O O . GLU A 1 195 ? 23.308 -8.940 -13.215 1.00 64.25 195 GLU A O 1
ATOM 1621 N N . THR A 1 196 ? 24.775 -10.487 -13.908 1.00 63.91 196 THR A N 1
ATOM 1622 C CA . THR A 1 196 ? 25.367 -9.673 -14.985 1.00 63.91 196 THR A CA 1
ATOM 1623 C C . THR A 1 196 ? 24.311 -8.928 -15.809 1.00 63.91 196 THR A C 1
ATOM 1625 O O . THR A 1 196 ? 23.594 -9.532 -16.609 1.00 63.91 196 THR A O 1
ATOM 1628 N N . MET A 1 197 ? 24.239 -7.605 -15.631 1.00 67.81 197 MET A N 1
ATOM 1629 C CA . MET A 1 197 ? 23.233 -6.788 -16.301 1.00 67.81 197 MET A CA 1
ATOM 1630 C C . MET A 1 197 ? 23.572 -6.606 -17.791 1.00 67.81 197 MET A C 1
ATOM 1632 O O . MET A 1 197 ? 24.682 -6.156 -18.102 1.00 67.81 197 MET A O 1
ATOM 1636 N N . PRO A 1 198 ? 22.642 -6.916 -18.716 1.00 68.81 198 PRO A N 1
ATOM 1637 C CA . PRO A 1 198 ? 22.844 -6.703 -20.147 1.00 68.81 198 PRO A CA 1
ATOM 1638 C C . PRO A 1 198 ? 23.159 -5.237 -20.492 1.00 68.81 198 PRO A C 1
ATOM 1640 O O . PRO A 1 198 ? 22.607 -4.315 -19.895 1.00 68.81 198 PRO A O 1
ATOM 1643 N N . GLU A 1 199 ? 24.019 -4.997 -21.485 1.00 75.81 199 GLU A N 1
ATOM 1644 C CA . GLU A 1 199 ? 24.479 -3.636 -21.820 1.00 75.81 199 GLU A CA 1
ATOM 1645 C C . GLU A 1 199 ? 23.345 -2.730 -22.325 1.00 75.81 199 GLU A C 1
ATOM 1647 O O . GLU A 1 199 ? 23.250 -1.567 -21.940 1.00 75.81 199 GLU A O 1
ATOM 1652 N N . ASN A 1 200 ? 22.404 -3.296 -23.086 1.00 72.75 200 ASN A N 1
ATOM 1653 C CA . ASN A 1 200 ? 21.199 -2.593 -23.530 1.00 72.75 200 ASN A CA 1
ATOM 1654 C C . ASN A 1 200 ? 20.306 -2.141 -22.363 1.00 72.75 200 ASN A C 1
ATOM 1656 O O . ASN A 1 200 ? 19.477 -1.250 -22.542 1.00 72.75 200 ASN A O 1
ATOM 1660 N N . TRP A 1 201 ? 20.455 -2.743 -21.176 1.00 70.19 201 TRP A N 1
ATOM 1661 C CA . TRP A 1 201 ? 19.732 -2.304 -19.990 1.00 70.19 201 TRP A CA 1
ATOM 1662 C C . TRP A 1 201 ? 20.354 -1.064 -19.362 1.00 70.19 201 TRP A C 1
ATOM 1664 O O . TRP A 1 201 ? 19.631 -0.147 -18.975 1.00 70.19 201 TRP A O 1
ATOM 1674 N N . LYS A 1 202 ? 21.689 -1.013 -19.313 1.00 74.94 202 LYS A N 1
ATOM 1675 C CA . LYS A 1 202 ? 22.432 0.147 -18.811 1.00 74.94 202 LYS A CA 1
ATOM 1676 C C . LYS A 1 202 ? 22.154 1.383 -19.656 1.00 74.94 202 LYS A C 1
ATOM 1678 O O . LYS A 1 202 ? 21.824 2.427 -19.108 1.00 74.94 202 LYS A O 1
ATOM 1683 N N . GLU A 1 203 ? 22.204 1.240 -20.981 1.00 76.50 203 GLU A N 1
ATOM 1684 C CA . GLU A 1 203 ? 21.932 2.340 -21.915 1.00 76.50 203 GLU A CA 1
ATOM 1685 C C . GLU A 1 203 ? 20.537 2.941 -21.720 1.00 76.50 203 GLU A C 1
ATOM 1687 O O . GLU A 1 203 ? 20.374 4.158 -21.753 1.00 76.50 203 GLU A O 1
ATOM 1692 N N . TYR A 1 204 ? 19.526 2.109 -21.476 1.00 70.69 204 TYR A N 1
ATOM 1693 C CA . TYR A 1 204 ? 18.169 2.590 -21.240 1.00 70.69 204 TYR A CA 1
ATOM 1694 C C . TYR A 1 204 ? 18.004 3.245 -19.869 1.00 70.69 204 TYR A C 1
ATOM 1696 O O . TYR A 1 204 ? 17.407 4.318 -19.793 1.00 70.69 204 TYR A O 1
ATOM 1704 N N . ILE A 1 205 ? 18.563 2.655 -18.806 1.00 70.69 205 ILE A N 1
ATOM 1705 C CA . ILE A 1 205 ? 18.569 3.278 -17.475 1.00 70.69 205 ILE A CA 1
ATOM 1706 C C . ILE A 1 205 ? 19.235 4.654 -17.561 1.00 70.69 205 ILE A C 1
ATOM 1708 O O . ILE A 1 205 ? 18.624 5.631 -17.144 1.00 70.69 205 ILE A O 1
ATOM 1712 N N . TRP A 1 206 ? 20.400 4.769 -18.204 1.00 80.25 206 TRP A N 1
ATOM 1713 C CA . TRP A 1 206 ? 21.073 6.053 -18.425 1.00 80.25 206 TRP A CA 1
ATOM 1714 C C . TRP A 1 206 ? 20.330 6.997 -19.376 1.00 80.25 206 TRP A C 1
ATOM 1716 O O . TRP A 1 206 ? 20.466 8.210 -19.262 1.00 80.25 206 TRP A O 1
ATOM 1726 N N . SER A 1 207 ? 19.501 6.489 -20.292 1.00 73.31 207 SER A N 1
ATOM 1727 C CA . SER A 1 207 ? 18.662 7.354 -21.135 1.00 73.31 207 SER A CA 1
ATOM 1728 C C . SER A 1 207 ? 17.571 8.088 -20.346 1.00 73.31 207 SER A C 1
ATOM 1730 O O . SER A 1 207 ? 17.123 9.150 -20.775 1.00 73.31 207 SER A O 1
ATOM 1732 N N . ILE A 1 208 ? 17.164 7.540 -19.195 1.00 65.62 208 ILE A N 1
ATOM 1733 C CA . ILE A 1 208 ? 16.153 8.124 -18.301 1.00 65.62 208 ILE A CA 1
ATOM 1734 C C . ILE A 1 208 ? 16.817 8.827 -17.111 1.00 65.62 208 ILE A C 1
ATOM 1736 O O . ILE A 1 208 ? 16.398 9.916 -16.726 1.00 65.62 208 ILE A O 1
ATOM 1740 N N . PHE A 1 209 ? 17.880 8.229 -16.570 1.00 70.94 209 PHE A N 1
ATOM 1741 C CA . PHE A 1 209 ? 18.663 8.693 -15.427 1.00 70.94 209 PHE A CA 1
ATOM 1742 C C . PHE A 1 209 ? 20.151 8.747 -15.808 1.00 70.94 209 PHE A C 1
ATOM 1744 O O . PHE A 1 209 ? 20.901 7.825 -15.482 1.00 70.94 209 PHE A O 1
ATOM 1751 N N . PRO A 1 210 ? 20.600 9.806 -16.509 1.00 74.50 210 PRO A N 1
ATOM 1752 C CA . PRO A 1 210 ? 21.961 9.895 -17.052 1.00 74.50 210 PRO A CA 1
ATOM 1753 C C . PRO A 1 210 ? 23.068 9.748 -16.009 1.00 74.50 210 PRO A C 1
ATOM 1755 O O . PRO A 1 210 ? 24.150 9.264 -16.330 1.00 74.50 210 PRO A O 1
ATOM 1758 N N . ASP A 1 211 ? 22.767 10.129 -14.768 1.00 76.44 211 ASP A N 1
ATOM 1759 C CA . ASP A 1 211 ? 23.706 10.137 -13.649 1.00 76.44 211 ASP A CA 1
ATOM 1760 C C . ASP A 1 211 ? 23.552 8.919 -12.714 1.00 76.44 211 ASP A C 1
ATOM 1762 O O . ASP A 1 211 ? 24.285 8.811 -11.733 1.00 76.44 211 ASP A O 1
ATOM 1766 N N . CYS A 1 212 ? 22.638 7.983 -13.016 1.00 72.56 212 CYS A N 1
ATOM 1767 C CA . CYS A 1 212 ? 22.397 6.796 -12.190 1.00 72.56 212 CYS A CA 1
ATOM 1768 C C . CYS A 1 212 ? 23.646 5.905 -12.112 1.00 72.56 212 CYS A C 1
ATOM 1770 O O . CYS A 1 212 ? 24.148 5.400 -13.127 1.00 72.56 212 CYS A O 1
ATOM 1772 N N . GLU A 1 213 ? 24.128 5.653 -10.895 1.00 72.12 213 GLU A N 1
ATOM 1773 C CA . GLU A 1 213 ? 25.248 4.748 -10.663 1.00 72.12 213 GLU A CA 1
ATOM 1774 C C . GLU A 1 213 ? 24.781 3.285 -10.648 1.00 72.12 213 GLU A C 1
ATOM 1776 O O . GLU A 1 213 ? 24.108 2.829 -9.726 1.00 72.12 213 GLU A O 1
ATOM 1781 N N . ILE A 1 214 ? 25.172 2.504 -11.652 1.00 73.50 214 ILE A N 1
ATOM 1782 C CA . ILE A 1 214 ? 24.833 1.079 -11.732 1.00 73.50 214 ILE A CA 1
ATOM 1783 C C . ILE A 1 214 ? 25.913 0.255 -11.015 1.00 73.50 214 ILE A C 1
ATOM 1785 O O . ILE A 1 214 ? 27.067 0.234 -11.443 1.00 73.50 214 ILE A O 1
ATOM 1789 N N . ARG A 1 215 ? 25.529 -0.466 -9.958 1.00 69.81 215 ARG A N 1
ATOM 1790 C CA . ARG A 1 215 ? 26.414 -1.258 -9.089 1.00 69.81 215 ARG A CA 1
ATOM 1791 C C . ARG A 1 215 ? 26.154 -2.761 -9.210 1.00 69.81 215 ARG A C 1
ATOM 1793 O O . ARG A 1 215 ? 25.009 -3.216 -9.134 1.00 69.81 215 ARG A O 1
ATOM 1800 N N . ASP A 1 216 ? 27.233 -3.529 -9.344 1.00 66.75 216 ASP A N 1
ATOM 1801 C CA . ASP A 1 216 ? 27.210 -4.987 -9.480 1.00 66.75 216 ASP A CA 1
ATOM 1802 C C . ASP A 1 216 ? 27.360 -5.669 -8.109 1.00 66.75 216 ASP A C 1
ATOM 1804 O O . ASP A 1 216 ? 28.446 -5.806 -7.555 1.00 66.75 216 ASP A O 1
ATOM 1808 N N . LEU A 1 217 ? 26.251 -6.148 -7.552 1.00 63.19 217 LEU A N 1
ATOM 1809 C CA . LEU A 1 217 ? 26.237 -6.886 -6.288 1.00 63.19 217 LEU A CA 1
ATOM 1810 C C . LEU A 1 217 ? 26.460 -8.397 -6.463 1.00 63.19 217 LEU A C 1
ATOM 1812 O O . LEU A 1 217 ? 26.258 -9.148 -5.504 1.00 63.19 217 LEU A O 1
ATOM 1816 N N . SER A 1 218 ? 26.873 -8.878 -7.643 1.00 62.56 218 SER A N 1
ATOM 1817 C CA . SER A 1 218 ? 27.268 -10.287 -7.818 1.00 62.56 218 SER A CA 1
ATOM 1818 C C . SER A 1 218 ? 28.487 -10.662 -6.963 1.00 62.56 218 SER A C 1
ATOM 1820 O O . SER A 1 218 ? 28.679 -11.837 -6.643 1.00 62.56 218 SER A O 1
ATOM 1822 N N . ASN A 1 219 ? 29.267 -9.669 -6.514 1.00 57.50 219 ASN A N 1
ATOM 1823 C CA . ASN A 1 219 ? 30.335 -9.830 -5.533 1.00 57.50 219 ASN A CA 1
ATOM 1824 C C . ASN A 1 219 ? 29.927 -9.317 -4.144 1.00 57.50 219 ASN A C 1
ATOM 1826 O O . ASN A 1 219 ? 29.652 -8.137 -3.941 1.00 57.50 219 ASN A O 1
ATOM 1830 N N . TYR A 1 220 ? 30.002 -10.202 -3.145 1.00 47.34 220 TYR A N 1
ATOM 1831 C CA . TYR A 1 220 ? 29.616 -9.936 -1.750 1.00 47.34 220 TYR A CA 1
ATOM 1832 C C . TYR A 1 220 ? 30.315 -8.709 -1.120 1.00 47.34 220 TYR A C 1
ATOM 1834 O O . TYR A 1 220 ? 29.749 -8.048 -0.257 1.00 47.34 220 TYR A O 1
ATOM 1842 N N . TRP A 1 221 ? 31.522 -8.366 -1.580 1.00 51.94 221 TRP A N 1
ATOM 1843 C CA . TRP A 1 221 ? 32.309 -7.225 -1.090 1.00 51.94 221 TRP A CA 1
ATOM 1844 C C . TRP A 1 221 ? 31.802 -5.850 -1.550 1.00 51.94 221 TRP A C 1
ATOM 1846 O O . TRP A 1 221 ? 32.174 -4.836 -0.961 1.00 51.94 221 TRP A O 1
ATOM 1856 N N . GLU A 1 222 ? 30.980 -5.787 -2.599 1.00 51.00 222 GLU A N 1
ATOM 1857 C CA . GLU A 1 222 ? 30.397 -4.524 -3.075 1.00 51.00 222 GLU A CA 1
ATOM 1858 C C . GLU A 1 222 ? 29.130 -4.140 -2.297 1.00 51.00 222 GLU A C 1
ATOM 1860 O O . GLU A 1 222 ? 28.808 -2.958 -2.193 1.00 51.00 222 GLU A O 1
ATOM 1865 N N . ILE A 1 223 ? 28.486 -5.116 -1.642 1.00 50.19 223 ILE A N 1
ATOM 1866 C CA . ILE A 1 223 ? 27.301 -4.921 -0.790 1.00 50.19 223 ILE A CA 1
ATOM 1867 C C . ILE A 1 223 ? 27.623 -4.015 0.412 1.00 50.19 223 ILE A C 1
ATOM 1869 O O . ILE A 1 223 ? 26.815 -3.167 0.778 1.00 50.19 223 ILE A O 1
ATOM 1873 N N . GLU A 1 224 ? 28.820 -4.130 0.998 1.00 49.22 224 GLU A N 1
ATOM 1874 C CA . GLU A 1 224 ? 29.241 -3.320 2.158 1.00 49.22 224 GLU A CA 1
ATOM 1875 C C . GLU A 1 224 ? 29.474 -1.831 1.829 1.00 49.22 224 GLU A C 1
ATOM 1877 O O . GLU A 1 224 ? 29.624 -1.017 2.739 1.00 49.22 224 GLU A O 1
ATOM 1882 N N . LYS A 1 225 ? 29.505 -1.454 0.542 1.00 48.69 225 LYS A N 1
ATOM 1883 C CA . LYS A 1 225 ? 29.710 -0.067 0.079 1.00 48.69 225 LYS A CA 1
ATOM 1884 C C . LYS A 1 225 ? 28.408 0.651 -0.281 1.00 48.69 225 LYS A C 1
ATOM 1886 O O . LYS A 1 225 ? 28.445 1.804 -0.718 1.00 48.69 225 LYS A O 1
ATOM 1891 N N . VAL A 1 226 ? 27.269 -0.019 -0.134 1.00 48.06 226 VAL A N 1
ATOM 1892 C CA . VAL A 1 226 ? 25.949 0.572 -0.351 1.00 48.06 226 VAL A CA 1
ATOM 1893 C C . VAL A 1 226 ? 25.552 1.343 0.918 1.00 48.06 226 VAL A C 1
ATOM 1895 O O . VAL A 1 226 ? 25.477 0.734 1.986 1.00 48.06 226 VAL A O 1
ATOM 1898 N N . PRO A 1 227 ? 25.351 2.674 0.854 1.00 44.19 227 PRO A N 1
ATOM 1899 C CA . PRO A 1 227 ? 24.783 3.417 1.971 1.00 44.19 227 PRO A CA 1
ATOM 1900 C C . PRO A 1 227 ? 23.314 3.004 2.133 1.00 44.19 227 PRO A C 1
ATOM 1902 O O . PRO A 1 227 ? 22.550 3.106 1.175 1.00 44.19 227 PRO A O 1
ATOM 1905 N N . TRP A 1 228 ? 22.955 2.503 3.318 1.00 44.34 228 TRP A N 1
ATOM 1906 C CA . TRP A 1 228 ? 21.577 2.162 3.697 1.00 44.34 228 TRP A CA 1
ATOM 1907 C C . TRP A 1 228 ? 20.772 3.403 4.074 1.00 44.34 228 TRP A C 1
ATOM 1909 O O . TRP A 1 228 ? 21.356 4.292 4.741 1.00 44.34 228 TRP A O 1
#